Protein AF-A0A6C0IM89-F1 (afdb_monomer_lite)

Foldseek 3Di:
DLVVVLVVVLCVCVVVVVDPDDQAVLLQDLSNAPVSCVVCVVDPHDLLNVLLHQNCALVNCVVCVVDPHDQASVLQHLNDAPVSCVVPVVDPHDQLNVLQHLNDAVVNCVVCVVDPHDQQNVLLHLNDAPVSCVVPVVDPHDQLNVLQHQNCAPVNCVVCVVDPHDQLNVLQHLNDAPVNCVVCVPDPHDPVNVVVHPNVVVVVVVVVVVVVVVCCVPPPVVVCCCVVVPVVVVVVVVVVVDDPVCVVVVD

Organism: NCBI:txid1070528

Structure (mmCIF, N/CA/C/O backbone):
data_AF-A0A6C0IM89-F1
#
_entry.id   AF-A0A6C0IM89-F1
#
loop_
_atom_site.group_PDB
_atom_site.id
_atom_site.type_symbol
_atom_site.label_atom_id
_atom_site.label_alt_id
_atom_site.label_comp_id
_atom_site.label_asym_id
_atom_site.label_entity_id
_atom_site.label_seq_id
_atom_site.pdbx_PDB_ins_code
_atom_site.Cartn_x
_atom_site.Cartn_y
_atom_site.Cartn_z
_atom_site.occupancy
_atom_site.B_iso_or_equiv
_atom_site.auth_seq_id
_atom_site.auth_comp_id
_atom_site.auth_asym_id
_atom_site.auth_atom_id
_atom_site.pdbx_PDB_model_num
ATOM 1 N N . MET A 1 1 ? 12.366 15.258 -13.768 1.00 56.12 1 MET A N 1
ATOM 2 C CA . MET A 1 1 ? 13.490 15.173 -12.807 1.00 56.12 1 MET A CA 1
ATOM 3 C C . MET A 1 1 ? 14.012 13.744 -12.668 1.00 56.12 1 MET A C 1
ATOM 5 O O . MET A 1 1 ? 15.219 13.570 -12.756 1.00 56.12 1 MET A O 1
ATOM 9 N N . GLU A 1 2 ? 13.151 12.723 -12.582 1.00 59.81 2 GLU A N 1
ATOM 10 C CA . GLU A 1 2 ? 13.560 11.305 -12.466 1.00 59.81 2 GLU A CA 1
ATOM 11 C C . GLU A 1 2 ? 14.448 10.787 -13.610 1.00 59.81 2 GLU A C 1
ATOM 13 O O . GLU A 1 2 ? 15.473 10.165 -13.348 1.00 59.81 2 GLU A O 1
ATOM 18 N N . LYS A 1 3 ? 14.150 11.124 -14.877 1.00 63.19 3 LYS A N 1
ATOM 19 C CA . LYS A 1 3 ? 15.018 10.745 -16.015 1.00 63.19 3 LYS A CA 1
ATOM 20 C C . LYS A 1 3 ? 16.465 11.238 -15.861 1.00 63.19 3 LYS A C 1
ATOM 22 O O . LYS A 1 3 ? 17.391 10.521 -16.228 1.00 63.19 3 LYS A O 1
ATOM 27 N N . ASN A 1 4 ? 16.666 12.424 -15.281 1.00 76.25 4 ASN A N 1
ATOM 28 C CA . ASN A 1 4 ? 18.004 12.982 -15.061 1.00 76.25 4 ASN A CA 1
ATOM 29 C C . ASN A 1 4 ? 18.728 12.257 -13.916 1.00 76.25 4 ASN A C 1
ATOM 31 O O . ASN A 1 4 ? 19.940 12.064 -13.98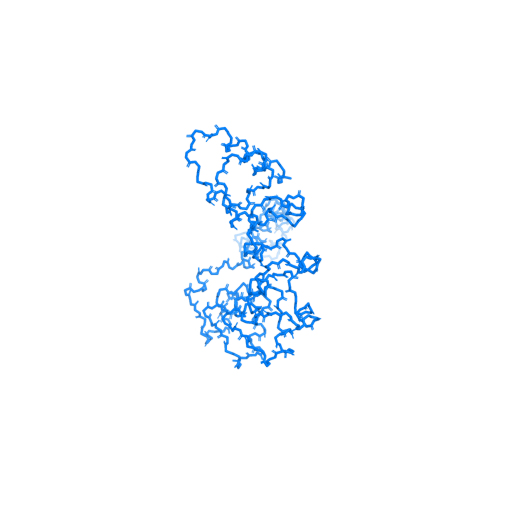7 1.00 76.25 4 ASN A O 1
ATOM 35 N N . TRP A 1 5 ? 17.988 11.819 -12.892 1.00 78.56 5 TRP A N 1
ATOM 36 C CA . TRP A 1 5 ? 18.535 11.035 -11.787 1.00 78.56 5 TRP A CA 1
ATOM 37 C C . TRP A 1 5 ? 18.958 9.633 -12.229 1.00 78.56 5 TRP A C 1
ATOM 39 O O . TRP A 1 5 ? 20.085 9.242 -11.956 1.00 78.56 5 TRP A O 1
ATOM 49 N N . ASN A 1 6 ? 18.125 8.908 -12.979 1.00 76.44 6 ASN A N 1
ATOM 50 C CA . ASN A 1 6 ? 18.453 7.545 -13.421 1.00 76.44 6 ASN A CA 1
ATOM 51 C C . ASN A 1 6 ? 19.678 7.532 -14.342 1.00 76.44 6 ASN A C 1
ATOM 53 O O . ASN A 1 6 ? 20.555 6.684 -14.202 1.00 76.44 6 ASN A O 1
ATOM 57 N N . GLN A 1 7 ? 19.789 8.522 -15.236 1.00 76.50 7 GLN A N 1
ATOM 58 C CA . GLN A 1 7 ? 20.987 8.701 -16.058 1.00 76.50 7 GLN A CA 1
ATOM 59 C C . GLN A 1 7 ? 22.227 9.018 -15.218 1.00 76.50 7 GLN A C 1
ATOM 61 O O . GLN A 1 7 ? 23.306 8.502 -15.505 1.00 76.50 7 GLN A O 1
ATOM 66 N N . TYR A 1 8 ? 22.095 9.863 -14.192 1.00 86.12 8 TYR A N 1
ATOM 67 C CA . TYR A 1 8 ? 23.189 10.157 -13.270 1.00 86.12 8 TYR A CA 1
ATOM 68 C C . TYR A 1 8 ? 23.603 8.916 -12.468 1.00 86.12 8 TYR A C 1
ATOM 70 O O . TYR A 1 8 ? 24.789 8.604 -12.404 1.00 86.12 8 TYR A O 1
ATOM 78 N N . TYR A 1 9 ? 22.639 8.177 -11.918 1.00 83.62 9 TYR A N 1
ATOM 79 C CA . TYR A 1 9 ? 22.865 6.953 -11.154 1.00 83.62 9 TYR A CA 1
ATOM 80 C C . TYR A 1 9 ? 23.533 5.871 -12.008 1.00 83.62 9 TYR A C 1
ATOM 82 O O . TYR A 1 9 ? 24.555 5.319 -11.606 1.00 83.62 9 TYR A O 1
ATOM 90 N N . LEU A 1 10 ? 23.041 5.645 -13.232 1.00 78.50 10 LEU A N 1
ATOM 91 C CA . LEU A 1 10 ? 23.678 4.750 -14.198 1.00 78.50 10 LEU A CA 1
ATOM 92 C C . LEU A 1 10 ? 25.125 5.170 -14.474 1.00 78.50 10 LEU A C 1
ATOM 94 O O . LEU A 1 10 ? 26.029 4.343 -14.384 1.00 78.50 10 LEU A O 1
ATOM 98 N N . LYS A 1 11 ? 25.364 6.455 -14.772 1.00 84.31 11 LYS A N 1
ATOM 99 C CA . LYS A 1 11 ? 26.724 6.972 -14.991 1.00 84.31 11 LYS A CA 1
ATOM 100 C C . LYS A 1 11 ? 27.609 6.756 -13.770 1.00 84.31 11 LYS A C 1
ATOM 102 O O . LYS A 1 11 ? 28.763 6.387 -13.931 1.00 84.31 11 LYS A O 1
ATOM 107 N N . PHE A 1 12 ? 27.088 6.961 -12.565 1.00 88.25 12 PHE A N 1
ATOM 108 C CA . PHE A 1 12 ? 27.834 6.739 -11.334 1.00 88.25 12 PHE A CA 1
ATOM 109 C C . PHE A 1 12 ? 28.255 5.272 -11.178 1.00 88.25 12 PHE A C 1
ATOM 111 O O . PHE A 1 12 ? 29.429 5.017 -10.918 1.00 88.25 12 PHE A O 1
ATOM 118 N N . ILE A 1 13 ? 27.344 4.317 -11.396 1.00 82.94 13 ILE A N 1
ATOM 119 C CA . ILE A 1 13 ? 27.667 2.882 -11.349 1.00 82.94 13 ILE A CA 1
ATOM 120 C C . ILE A 1 13 ? 28.708 2.526 -12.421 1.00 82.94 13 ILE A C 1
ATOM 122 O O . ILE A 1 13 ? 29.721 1.902 -12.107 1.00 82.94 13 ILE A O 1
ATOM 126 N N . LEU A 1 14 ? 28.508 2.977 -13.665 1.00 78.94 14 LEU A N 1
ATOM 127 C CA . LEU A 1 14 ? 29.418 2.701 -14.783 1.00 78.94 14 LEU A CA 1
ATOM 128 C C . LEU A 1 14 ? 30.815 3.304 -14.581 1.00 78.94 14 LEU A C 1
ATOM 130 O O . LEU A 1 14 ? 31.812 2.651 -14.878 1.00 78.94 14 LEU A O 1
ATOM 134 N N . ASN A 1 15 ? 30.896 4.522 -14.041 1.00 88.38 15 ASN A N 1
ATOM 135 C CA . ASN A 1 15 ? 32.162 5.204 -13.756 1.00 88.38 15 ASN A CA 1
ATOM 136 C C . ASN A 1 15 ? 32.949 4.557 -12.606 1.00 88.38 15 ASN A C 1
ATOM 138 O O . ASN A 1 15 ? 34.111 4.893 -12.409 1.00 88.38 15 ASN A O 1
ATOM 142 N N . ASN A 1 16 ? 32.320 3.660 -11.846 1.00 87.81 16 ASN A N 1
ATOM 143 C CA . ASN A 1 16 ? 32.917 2.942 -10.724 1.00 87.81 16 ASN A CA 1
ATOM 144 C C . ASN A 1 16 ? 32.810 1.423 -10.945 1.00 87.81 16 ASN A C 1
ATOM 146 O O . ASN A 1 16 ? 32.536 0.674 -10.008 1.00 87.81 16 ASN A O 1
ATOM 150 N N . ASN A 1 17 ? 32.950 0.954 -12.191 1.00 81.56 17 ASN A N 1
ATOM 151 C CA . ASN A 1 17 ? 32.793 -0.464 -12.542 1.00 81.56 17 ASN A CA 1
ATOM 152 C C . ASN A 1 17 ? 33.883 -1.383 -11.953 1.00 81.56 17 ASN A C 1
ATOM 154 O O . ASN A 1 17 ? 33.701 -2.597 -11.919 1.00 81.56 17 ASN A O 1
ATOM 158 N N . ASP A 1 18 ? 34.986 -0.805 -11.479 1.00 84.31 18 ASP A N 1
ATOM 159 C CA . ASP A 1 18 ? 36.080 -1.467 -10.772 1.00 84.31 18 ASP A CA 1
ATOM 160 C C . ASP A 1 18 ? 35.712 -1.812 -9.320 1.00 84.31 18 ASP A C 1
ATOM 162 O O . ASP A 1 18 ? 36.427 -2.564 -8.655 1.00 84.31 18 ASP A O 1
ATOM 166 N N . LYS A 1 19 ? 34.607 -1.256 -8.805 1.00 88.25 19 LYS A N 1
ATOM 167 C CA . LYS A 1 19 ? 34.124 -1.528 -7.451 1.00 88.25 19 LYS A CA 1
ATOM 168 C C . LYS A 1 19 ? 33.338 -2.839 -7.396 1.00 88.25 19 LYS A C 1
ATOM 170 O O . LYS A 1 19 ? 32.636 -3.181 -8.349 1.00 88.25 19 LYS A O 1
ATOM 175 N N . PRO A 1 20 ? 33.400 -3.564 -6.264 1.00 89.19 20 PRO A N 1
ATOM 176 C CA . PRO A 1 20 ? 32.671 -4.812 -6.078 1.00 89.19 20 PRO A CA 1
ATOM 177 C C . PRO A 1 20 ? 31.187 -4.531 -5.807 1.00 89.19 20 PRO A C 1
ATOM 179 O O . PRO A 1 20 ? 30.716 -4.637 -4.676 1.00 89.19 20 PRO A O 1
ATOM 182 N N . TRP A 1 21 ? 30.449 -4.120 -6.839 1.00 88.25 21 TRP A N 1
ATOM 183 C CA . TRP A 1 21 ? 29.013 -3.889 -6.734 1.00 88.25 21 TRP A CA 1
ATOM 184 C C . TRP A 1 21 ? 28.272 -5.186 -6.413 1.00 88.25 21 TRP A C 1
ATOM 186 O O . TRP A 1 21 ? 28.410 -6.191 -7.110 1.00 88.25 21 TRP A O 1
ATOM 196 N N . ASP A 1 22 ? 27.440 -5.133 -5.378 1.00 91.62 22 ASP A N 1
ATOM 197 C CA . ASP A 1 22 ? 26.502 -6.197 -5.052 1.00 91.62 22 ASP A CA 1
ATOM 198 C C . ASP A 1 22 ? 25.244 -6.054 -5.925 1.00 91.62 22 ASP A C 1
ATOM 200 O O . ASP A 1 22 ? 24.395 -5.184 -5.702 1.00 91.62 22 ASP A O 1
ATOM 204 N N . PHE A 1 23 ? 25.132 -6.914 -6.938 1.00 91.62 23 PHE A N 1
ATOM 205 C CA . PHE A 1 23 ? 24.006 -6.901 -7.867 1.00 91.62 23 PHE A CA 1
ATOM 206 C C . PHE A 1 23 ? 22.697 -7.420 -7.259 1.00 91.62 23 PHE A C 1
ATOM 208 O O . PHE A 1 23 ? 21.635 -7.043 -7.760 1.00 91.62 23 PHE A O 1
ATOM 215 N N . ASP A 1 24 ? 22.718 -8.175 -6.156 1.00 93.62 24 ASP A N 1
ATOM 216 C CA . ASP A 1 24 ? 21.496 -8.496 -5.407 1.00 93.62 24 ASP A CA 1
ATOM 217 C C . ASP A 1 24 ? 20.935 -7.220 -4.767 1.00 93.62 24 ASP A C 1
ATOM 219 O O . ASP A 1 24 ? 19.750 -6.900 -4.924 1.00 93.62 24 ASP A O 1
ATOM 223 N N . CYS A 1 25 ? 21.802 -6.445 -4.105 1.00 92.56 25 CYS A N 1
ATOM 224 C CA . CYS A 1 25 ? 21.429 -5.165 -3.504 1.00 92.56 25 CYS A CA 1
ATOM 225 C C . CYS A 1 25 ? 20.963 -4.149 -4.556 1.00 92.56 25 CYS A C 1
ATOM 227 O O . CYS A 1 25 ? 19.957 -3.466 -4.345 1.00 92.56 25 CYS A O 1
ATOM 229 N N . LEU A 1 26 ? 21.649 -4.068 -5.703 1.00 92.38 26 LEU A N 1
ATOM 230 C CA . LEU A 1 26 ? 21.235 -3.196 -6.804 1.00 92.38 26 LEU A CA 1
ATOM 231 C C . LEU A 1 26 ? 19.886 -3.626 -7.387 1.00 92.38 26 LEU A C 1
ATOM 233 O O . LEU A 1 26 ? 19.022 -2.776 -7.576 1.00 92.38 26 LEU A O 1
ATOM 237 N N . SER A 1 27 ? 19.647 -4.920 -7.604 1.00 95.69 27 SER A N 1
ATOM 238 C CA . SER A 1 27 ? 18.363 -5.415 -8.137 1.00 95.69 27 SER A CA 1
ATOM 239 C C . SER A 1 27 ? 17.164 -5.018 -7.268 1.00 95.69 27 SER A C 1
ATOM 241 O O . SER A 1 27 ? 16.074 -4.758 -7.776 1.00 95.69 27 SER A O 1
ATOM 243 N N . LYS A 1 28 ? 17.366 -4.948 -5.947 1.00 94.00 28 LYS A N 1
ATOM 244 C CA . LYS A 1 28 ? 16.343 -4.546 -4.971 1.00 94.00 28 LYS A CA 1
ATOM 245 C C . LYS A 1 28 ? 16.135 -3.027 -4.894 1.00 94.00 28 LYS A C 1
ATOM 247 O O . LYS A 1 28 ? 15.118 -2.580 -4.366 1.00 94.00 28 LYS A O 1
ATOM 252 N N . ASN A 1 29 ? 17.091 -2.231 -5.367 1.00 92.50 29 ASN A N 1
ATOM 253 C CA . ASN A 1 29 ? 17.033 -0.777 -5.274 1.00 92.50 29 ASN A CA 1
ATOM 254 C C . ASN A 1 29 ? 15.938 -0.218 -6.207 1.00 92.50 29 ASN A C 1
ATOM 256 O O . ASN A 1 29 ? 16.003 -0.468 -7.411 1.00 92.50 29 ASN A O 1
ATOM 260 N N . PRO A 1 30 ? 14.967 0.573 -5.711 1.00 90.00 30 PRO A N 1
ATOM 261 C CA . PRO A 1 30 ? 13.901 1.141 -6.547 1.00 90.00 30 PRO A CA 1
ATOM 262 C C . PRO A 1 30 ? 14.404 2.090 -7.649 1.00 90.00 30 PRO A C 1
ATOM 264 O O . PRO A 1 30 ? 13.682 2.345 -8.607 1.00 90.00 30 PRO A O 1
ATOM 267 N N . ASN A 1 31 ? 15.642 2.587 -7.552 1.00 88.44 31 ASN A N 1
ATOM 268 C CA . ASN A 1 31 ? 16.268 3.411 -8.593 1.00 88.44 31 ASN A CA 1
ATOM 269 C C . ASN A 1 31 ? 16.909 2.586 -9.726 1.00 88.44 31 ASN A C 1
ATOM 271 O O . ASN A 1 31 ? 17.384 3.158 -10.708 1.00 88.44 31 ASN A O 1
ATOM 275 N N . THR A 1 32 ? 16.959 1.256 -9.606 1.00 91.31 32 THR A N 1
ATOM 276 C CA . THR A 1 32 ? 17.426 0.370 -10.678 1.00 91.31 32 THR A CA 1
ATOM 277 C C . THR A 1 32 ? 16.321 0.222 -11.706 1.00 91.31 32 THR A C 1
ATOM 279 O O . THR A 1 32 ? 15.385 -0.542 -11.495 1.00 91.31 32 THR A O 1
ATOM 282 N N . THR A 1 33 ? 16.400 0.968 -12.805 1.00 92.69 33 THR A N 1
ATOM 283 C CA . THR A 1 33 ? 15.410 0.896 -13.885 1.00 92.69 33 THR A CA 1
ATOM 284 C C . THR A 1 33 ? 15.747 -0.178 -14.908 1.00 92.69 33 THR A C 1
ATOM 286 O O . THR A 1 33 ? 16.878 -0.670 -14.973 1.00 92.69 33 THR A O 1
ATOM 289 N N . TRP A 1 34 ? 14.773 -0.522 -15.751 1.00 93.94 34 TRP A N 1
ATOM 290 C CA . TRP A 1 34 ? 14.995 -1.466 -16.840 1.00 93.94 34 TRP A CA 1
ATOM 291 C C . TRP A 1 34 ? 16.107 -1.024 -17.799 1.00 93.94 34 TRP A C 1
ATOM 293 O O . TRP A 1 34 ? 16.893 -1.861 -18.226 1.00 93.94 34 TRP A O 1
ATOM 303 N N . GLU A 1 35 ? 16.261 0.275 -18.076 1.00 90.19 35 GLU A N 1
ATOM 304 C CA . GLU A 1 35 ? 17.344 0.778 -18.934 1.00 90.19 35 GLU A CA 1
ATOM 305 C C . GLU A 1 35 ? 18.731 0.462 -18.360 1.00 90.19 35 GLU A C 1
ATOM 307 O O . GLU A 1 35 ? 19.660 0.172 -19.112 1.00 90.19 35 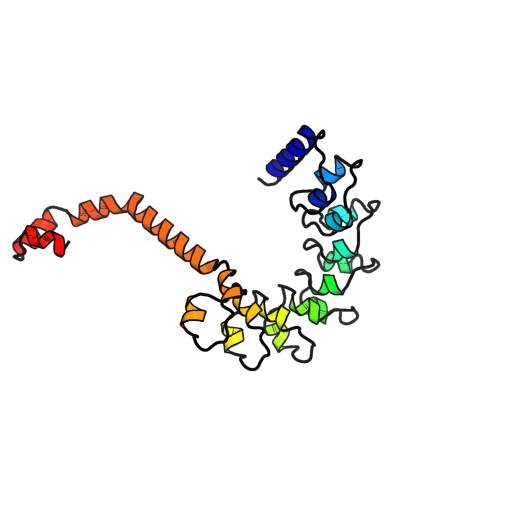GLU A O 1
ATOM 312 N N . ILE A 1 36 ? 18.878 0.479 -17.029 1.00 89.12 36 ILE A N 1
ATOM 313 C CA . ILE A 1 36 ? 20.131 0.117 -16.353 1.00 89.12 36 ILE A CA 1
ATOM 314 C C . ILE A 1 36 ? 20.419 -1.374 -16.536 1.00 89.12 36 ILE A C 1
ATOM 316 O O . ILE A 1 36 ? 21.546 -1.741 -16.872 1.00 89.12 36 ILE A O 1
ATOM 320 N N . VAL A 1 37 ? 19.404 -2.220 -16.347 1.00 93.31 37 VAL A N 1
ATOM 321 C CA . VAL A 1 37 ? 19.514 -3.678 -16.513 1.00 93.31 37 VAL A CA 1
ATOM 322 C C . VAL A 1 37 ? 19.824 -4.030 -17.970 1.00 93.31 37 VAL A C 1
ATOM 324 O O . VAL A 1 37 ? 20.761 -4.779 -18.240 1.00 93.31 37 VAL A O 1
ATOM 327 N N . GLN A 1 38 ? 19.096 -3.435 -18.917 1.00 91.94 38 GLN A N 1
ATOM 328 C CA . GLN A 1 38 ? 19.249 -3.668 -20.353 1.00 91.94 38 GLN A CA 1
ATOM 329 C C . GLN A 1 38 ? 20.617 -3.216 -20.879 1.00 91.94 38 GLN A C 1
ATOM 331 O O . GLN A 1 38 ? 21.189 -3.888 -21.734 1.00 91.94 38 GLN A O 1
ATOM 336 N N . ALA A 1 39 ? 21.160 -2.108 -20.365 1.00 87.81 39 ALA A N 1
ATOM 337 C CA . ALA A 1 39 ? 22.488 -1.622 -20.739 1.00 87.81 39 ALA A CA 1
ATOM 338 C C . ALA A 1 39 ? 23.639 -2.471 -20.165 1.00 87.81 39 ALA A C 1
ATOM 340 O O . ALA A 1 39 ? 24.770 -2.342 -20.628 1.00 87.81 39 ALA A O 1
ATOM 341 N N . ASN A 1 40 ? 23.369 -3.327 -19.172 1.00 87.56 40 ASN A N 1
ATOM 342 C CA . ASN A 1 40 ? 24.371 -4.140 -18.476 1.00 87.56 40 ASN A CA 1
ATOM 343 C C . ASN A 1 40 ? 23.925 -5.614 -18.375 1.00 87.56 40 ASN A C 1
ATOM 345 O O . ASN A 1 40 ? 23.759 -6.133 -17.264 1.00 87.56 40 ASN A O 1
ATOM 349 N N . PRO A 1 41 ? 23.690 -6.298 -19.511 1.00 91.38 41 PRO A N 1
ATOM 350 C CA . PRO A 1 41 ? 23.105 -7.639 -19.525 1.00 91.38 41 PRO A CA 1
ATOM 351 C C . PRO A 1 41 ? 24.070 -8.733 -19.042 1.00 91.38 41 PRO A C 1
ATOM 353 O O . PRO A 1 41 ? 23.632 -9.833 -18.726 1.00 91.38 41 PRO A O 1
ATOM 356 N N . ASP A 1 42 ? 25.373 -8.445 -18.995 1.00 90.50 42 ASP A N 1
ATOM 357 C CA . ASP A 1 42 ? 26.439 -9.346 -18.542 1.00 90.50 42 ASP A CA 1
ATOM 358 C C . ASP A 1 42 ? 26.543 -9.439 -17.012 1.00 90.50 42 ASP A C 1
ATOM 360 O O . ASP A 1 42 ? 27.303 -10.253 -16.487 1.00 90.50 42 ASP A O 1
ATOM 364 N N . LYS A 1 43 ? 25.813 -8.591 -16.281 1.00 89.69 43 LYS A N 1
ATOM 365 C CA . LYS A 1 43 ? 25.848 -8.567 -14.819 1.00 89.69 43 LYS A CA 1
ATOM 366 C C . LYS A 1 43 ? 24.880 -9.577 -14.219 1.00 89.69 43 LYS A C 1
ATOM 368 O O . LYS A 1 43 ? 23.809 -9.846 -14.759 1.00 89.69 43 LYS A O 1
ATOM 373 N N . ASN A 1 44 ? 25.248 -10.093 -13.048 1.00 93.06 44 ASN A N 1
ATOM 374 C CA . ASN A 1 44 ? 24.479 -11.098 -12.316 1.00 93.06 44 ASN A CA 1
ATOM 375 C C . ASN A 1 44 ? 23.287 -10.468 -11.586 1.00 93.06 44 ASN A C 1
ATOM 377 O O . ASN A 1 44 ? 23.251 -10.413 -10.359 1.00 93.06 44 ASN A O 1
ATOM 381 N N . TRP A 1 45 ? 22.320 -9.959 -12.345 1.00 95.69 45 TRP A N 1
ATOM 382 C CA . TRP A 1 45 ? 21.0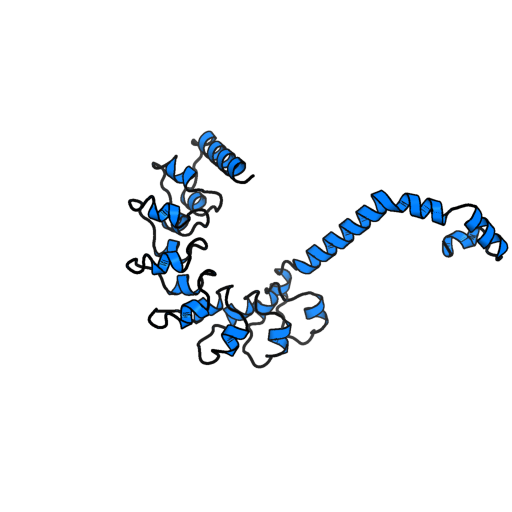90 -9.411 -11.795 1.00 95.69 45 TRP A CA 1
ATOM 383 C C . TRP A 1 45 ? 20.251 -10.489 -11.107 1.00 95.69 45 TRP A C 1
ATOM 385 O O . TRP A 1 45 ? 20.062 -11.595 -11.621 1.00 95.69 45 TRP A O 1
ATOM 395 N N . ASN A 1 46 ? 19.678 -10.133 -9.963 1.00 97.62 46 ASN A N 1
ATOM 396 C CA . ASN A 1 46 ? 18.762 -10.988 -9.237 1.00 97.62 46 ASN A CA 1
ATOM 397 C C . ASN A 1 46 ? 17.341 -10.795 -9.752 1.00 97.62 46 ASN A C 1
ATOM 399 O O . ASN A 1 46 ? 16.650 -9.830 -9.414 1.00 97.62 46 ASN A O 1
ATOM 403 N N . TRP A 1 47 ? 16.881 -11.752 -10.547 1.00 97.88 47 TRP A N 1
ATOM 404 C CA . TRP A 1 47 ? 15.576 -11.676 -11.190 1.00 97.88 47 TRP A CA 1
ATOM 405 C C . TRP A 1 47 ? 14.396 -11.760 -10.226 1.00 97.88 47 TRP A C 1
ATOM 407 O O . TRP A 1 47 ? 13.329 -11.252 -10.558 1.00 97.88 47 TRP A O 1
ATOM 417 N N . ILE A 1 48 ? 14.563 -12.312 -9.020 1.00 97.88 48 ILE A N 1
ATOM 418 C CA . ILE A 1 48 ? 13.518 -12.259 -7.986 1.00 97.88 48 ILE A CA 1
ATOM 419 C C . ILE A 1 48 ? 13.325 -10.809 -7.537 1.00 97.88 48 ILE A C 1
ATOM 421 O O . ILE A 1 48 ? 12.196 -10.313 -7.504 1.00 97.88 48 ILE A O 1
ATOM 425 N N . TRP A 1 49 ? 14.426 -10.113 -7.237 1.00 97.69 49 TRP A N 1
ATOM 426 C CA . TRP A 1 49 ? 14.377 -8.719 -6.805 1.00 97.69 49 TRP A CA 1
ATOM 427 C C . TRP A 1 49 ? 13.952 -7.772 -7.923 1.00 97.69 49 TRP A C 1
ATOM 429 O O . TRP A 1 49 ? 13.108 -6.918 -7.664 1.00 97.69 49 TRP A O 1
ATOM 439 N N . LEU A 1 50 ? 14.443 -7.963 -9.152 1.00 98.00 50 LEU A N 1
ATOM 440 C CA . LEU A 1 50 ? 14.000 -7.175 -10.304 1.00 98.00 50 LEU A CA 1
ATOM 441 C C . LEU A 1 50 ? 12.508 -7.362 -10.579 1.00 98.00 50 LEU A C 1
ATOM 443 O O . LEU A 1 50 ? 11.795 -6.381 -10.737 1.00 98.00 50 LEU A O 1
ATOM 447 N N . SER A 1 51 ? 12.011 -8.601 -10.567 1.00 98.19 51 SER A N 1
ATOM 448 C CA . SER A 1 51 ? 10.588 -8.868 -10.818 1.00 98.19 51 SER A CA 1
ATOM 449 C C . SER A 1 51 ? 9.677 -8.193 -9.797 1.00 98.19 51 SER A C 1
ATOM 451 O O . SER A 1 51 ? 8.568 -7.804 -10.133 1.00 98.19 51 SER A O 1
ATOM 453 N N . LYS A 1 52 ? 10.142 -8.037 -8.555 1.00 97.31 52 LYS A N 1
ATOM 454 C CA . LYS A 1 52 ? 9.425 -7.335 -7.484 1.00 97.31 52 LYS A CA 1
ATOM 455 C C . LYS A 1 52 ? 9.585 -5.806 -7.539 1.00 97.31 52 LYS A C 1
ATOM 457 O O . LYS A 1 52 ? 8.884 -5.094 -6.821 1.00 97.31 52 LYS A O 1
ATOM 462 N N . ASN A 1 53 ? 10.536 -5.299 -8.316 1.00 96.44 53 ASN A N 1
ATOM 463 C CA . ASN A 1 53 ? 10.934 -3.900 -8.284 1.00 96.44 53 ASN A CA 1
ATOM 464 C C . ASN A 1 53 ? 9.858 -3.008 -8.936 1.00 96.44 53 ASN A C 1
ATOM 466 O O . ASN A 1 53 ? 9.491 -3.270 -10.080 1.00 96.44 53 ASN A O 1
ATOM 470 N N . PRO A 1 54 ? 9.381 -1.937 -8.269 1.00 94.94 54 PRO A N 1
ATOM 471 C CA . PRO A 1 5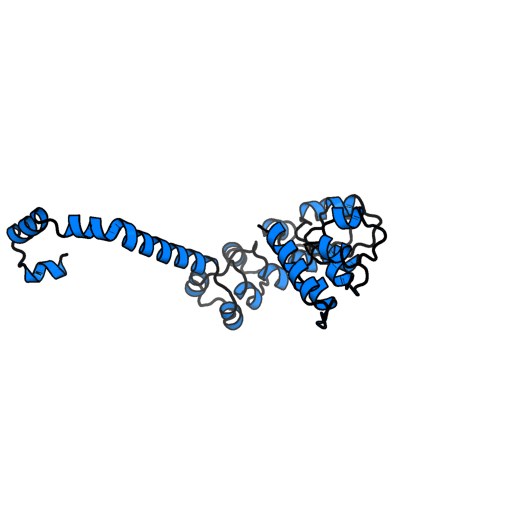4 ? 8.376 -1.030 -8.835 1.00 94.94 54 PRO A CA 1
ATOM 472 C C . PRO A 1 54 ? 8.804 -0.371 -10.156 1.00 9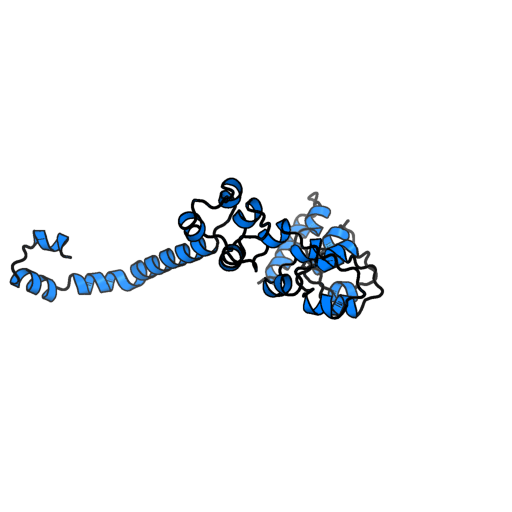4.94 54 PRO A C 1
ATOM 474 O O . PRO A 1 54 ? 7.945 0.034 -10.937 1.00 94.94 54 PRO A O 1
ATOM 477 N N . SER A 1 55 ? 10.109 -0.267 -10.427 1.00 94.31 55 SER A N 1
ATOM 478 C CA . SER A 1 55 ? 10.630 0.255 -11.697 1.00 94.31 55 SER A CA 1
ATOM 479 C C . SER A 1 55 ? 10.403 -0.683 -12.892 1.00 94.31 55 SER A C 1
ATOM 481 O O . SER A 1 55 ? 10.516 -0.246 -14.037 1.00 94.31 55 SER A O 1
ATOM 483 N N . ILE A 1 56 ? 10.102 -1.963 -12.643 1.00 97.06 56 ILE A N 1
ATOM 484 C CA . ILE A 1 56 ? 9.749 -2.951 -13.662 1.00 97.06 56 ILE A CA 1
ATOM 485 C C . ILE A 1 56 ? 8.226 -2.970 -13.794 1.00 97.06 56 ILE A C 1
ATOM 487 O O . ILE A 1 56 ? 7.522 -3.500 -12.934 1.00 97.06 56 ILE A O 1
ATOM 491 N N . THR A 1 57 ? 7.720 -2.377 -14.873 1.00 97.38 57 THR A N 1
ATOM 492 C CA . THR A 1 57 ? 6.292 -2.361 -15.207 1.00 97.38 57 THR A CA 1
ATOM 493 C C . THR A 1 57 ? 5.893 -3.597 -16.012 1.00 97.38 57 THR A C 1
ATOM 495 O O . THR A 1 57 ? 6.751 -4.322 -16.526 1.00 97.38 57 THR A O 1
ATOM 498 N N . TRP A 1 58 ? 4.588 -3.844 -16.157 1.00 97.62 58 TRP A N 1
ATOM 499 C CA . TRP A 1 58 ? 4.119 -4.948 -16.995 1.00 97.62 58 TRP A CA 1
ATOM 500 C C . TRP A 1 58 ? 4.549 -4.791 -18.459 1.00 97.62 58 TRP A C 1
ATOM 502 O O . TRP A 1 58 ? 4.952 -5.771 -19.076 1.00 97.62 58 TRP A O 1
ATOM 512 N N . GLU A 1 59 ? 4.552 -3.571 -18.999 1.00 98.12 59 GLU A N 1
ATOM 513 C CA . GLU A 1 59 ? 4.976 -3.303 -20.380 1.00 98.12 59 GLU A CA 1
ATOM 514 C C . GLU A 1 59 ? 6.429 -3.739 -20.617 1.00 98.12 59 GLU A C 1
ATOM 516 O O . GLU A 1 59 ? 6.761 -4.251 -21.684 1.00 98.12 59 GLU A O 1
ATOM 521 N N . ILE A 1 60 ? 7.301 -3.588 -19.612 1.00 98.25 60 ILE A N 1
ATOM 522 C CA . ILE A 1 60 ? 8.684 -4.078 -19.674 1.00 98.25 60 ILE A CA 1
ATOM 523 C C . ILE A 1 60 ? 8.717 -5.609 -19.709 1.00 98.25 60 ILE A C 1
ATOM 525 O O . ILE A 1 60 ? 9.469 -6.184 -20.497 1.00 98.25 60 ILE A O 1
ATOM 529 N N . VAL A 1 61 ? 7.916 -6.268 -18.870 1.00 98.44 61 VAL A N 1
ATOM 530 C CA . VAL A 1 61 ? 7.833 -7.736 -18.811 1.00 98.44 61 VAL A CA 1
ATOM 531 C C . VAL A 1 61 ? 7.324 -8.297 -20.139 1.00 98.44 61 VAL A C 1
ATOM 533 O O . VAL A 1 61 ? 7.931 -9.210 -20.696 1.00 98.44 61 VAL A O 1
ATOM 536 N N . GLU A 1 62 ? 6.258 -7.706 -20.676 1.00 97.38 62 GLU A N 1
ATOM 537 C CA . GLU A 1 62 ? 5.626 -8.089 -21.939 1.00 97.38 62 GLU A CA 1
ATOM 538 C C . GLU A 1 62 ? 6.545 -7.861 -23.146 1.00 97.38 62 GLU A C 1
ATOM 540 O O . GLU A 1 62 ? 6.637 -8.720 -24.022 1.00 97.38 62 GLU A O 1
ATOM 545 N N . ALA A 1 63 ? 7.287 -6.749 -23.169 1.00 98.25 63 ALA A N 1
ATOM 546 C CA . ALA A 1 63 ? 8.246 -6.452 -24.231 1.00 98.25 63 ALA A CA 1
ATOM 547 C C . ALA A 1 63 ? 9.515 -7.326 -24.181 1.00 98.25 63 ALA A C 1
ATOM 549 O O . ALA A 1 63 ? 10.256 -7.374 -25.163 1.00 98.25 63 ALA A O 1
ATOM 550 N N . ASN A 1 64 ? 9.788 -8.002 -23.058 1.00 98.00 64 ASN A N 1
ATOM 551 C CA . ASN A 1 64 ? 10.998 -8.805 -22.852 1.00 98.00 64 ASN A CA 1
ATOM 552 C C . ASN A 1 64 ? 10.657 -10.201 -22.288 1.00 98.00 64 ASN A C 1
ATOM 554 O O . ASN A 1 64 ? 11.075 -10.538 -21.173 1.00 98.00 64 ASN A O 1
ATOM 558 N N . PRO A 1 65 ? 9.898 -11.030 -23.030 1.00 96.62 65 PRO A N 1
ATOM 559 C CA . PRO A 1 65 ? 9.398 -12.313 -22.534 1.00 96.62 65 PRO A CA 1
ATOM 560 C C . PRO A 1 65 ? 10.485 -13.396 -22.429 1.00 96.62 65 PRO A C 1
ATOM 562 O O . PRO A 1 65 ? 10.269 -14.418 -21.785 1.00 96.62 65 PRO A O 1
ATOM 565 N N . ASP A 1 66 ? 11.649 -13.191 -23.056 1.00 97.12 66 ASP A N 1
ATOM 566 C CA . ASP A 1 66 ? 12.811 -14.088 -22.999 1.00 97.12 66 ASP A CA 1
ATOM 567 C C . ASP A 1 66 ? 13.557 -14.017 -21.660 1.00 97.12 66 ASP A C 1
ATOM 569 O O . ASP A 1 66 ? 14.411 -14.859 -21.367 1.00 97.12 66 ASP A O 1
ATOM 573 N N . LYS A 1 67 ? 13.271 -12.998 -20.846 1.00 97.69 67 LYS A N 1
ATOM 574 C CA . LYS A 1 67 ? 13.947 -12.796 -19.571 1.00 97.69 67 LYS A CA 1
ATOM 575 C C . LYS A 1 67 ? 13.397 -13.725 -18.494 1.00 97.69 67 LYS A C 1
ATOM 577 O O . LYS A 1 67 ? 12.204 -14.028 -18.489 1.00 97.69 67 LYS A O 1
ATOM 582 N N . PRO A 1 68 ? 14.242 -14.165 -17.545 1.00 97.12 68 PRO A N 1
ATOM 583 C CA . PRO A 1 68 ? 13.850 -15.120 -16.515 1.00 97.12 68 PRO A CA 1
ATOM 584 C C . PRO A 1 68 ? 13.064 -14.435 -15.384 1.00 97.12 68 PRO A C 1
ATOM 586 O O . PRO A 1 68 ? 13.450 -14.484 -14.215 1.00 97.12 68 PRO A O 1
ATOM 589 N N . TRP A 1 69 ? 11.954 -13.780 -15.733 1.00 98.06 69 TRP A N 1
ATOM 590 C CA . TRP A 1 69 ? 11.057 -13.140 -14.783 1.00 98.06 69 TRP A CA 1
ATOM 591 C C . TRP A 1 69 ? 10.553 -14.145 -13.749 1.00 98.06 69 TRP A C 1
ATOM 593 O O . TRP A 1 69 ? 10.126 -15.261 -14.054 1.00 98.06 69 TRP A O 1
ATOM 603 N N . ASN A 1 70 ? 10.595 -13.731 -12.492 1.00 98.38 70 ASN A N 1
ATOM 604 C CA . ASN A 1 70 ? 10.155 -14.524 -11.367 1.00 98.38 70 ASN A CA 1
ATOM 605 C C . ASN A 1 70 ? 8.700 -14.175 -11.031 1.00 98.38 70 ASN A C 1
ATOM 607 O O . ASN A 1 70 ? 8.418 -13.097 -10.513 1.00 98.38 70 ASN A O 1
ATOM 611 N N . TRP A 1 71 ? 7.779 -15.107 -11.277 1.00 97.88 71 TRP A N 1
ATOM 612 C CA . TRP A 1 71 ? 6.339 -14.894 -11.073 1.00 97.88 71 TRP A CA 1
ATOM 613 C C . TRP A 1 71 ? 5.939 -14.625 -9.624 1.00 97.88 71 TRP A C 1
ATOM 615 O O . TRP A 1 71 ? 5.008 -13.861 -9.374 1.00 97.88 71 TRP A O 1
ATOM 625 N N . PHE A 1 72 ? 6.669 -15.183 -8.658 1.00 97.50 72 PHE A N 1
ATOM 626 C CA . PHE A 1 72 ? 6.487 -14.840 -7.250 1.00 97.50 72 PHE A CA 1
ATOM 627 C C . PHE A 1 72 ? 6.815 -13.358 -7.004 1.00 97.50 72 PHE A C 1
ATOM 629 O O . PHE A 1 72 ? 6.016 -12.647 -6.403 1.00 97.50 72 PHE A O 1
ATOM 636 N N . GLY A 1 73 ? 7.943 -12.871 -7.531 1.00 97.50 73 GLY A N 1
ATOM 637 C CA . GLY A 1 73 ? 8.338 -11.464 -7.480 1.00 97.50 73 GLY A CA 1
ATOM 638 C C . GLY A 1 73 ? 7.355 -10.547 -8.210 1.00 97.50 73 GLY A C 1
ATOM 639 O O . GLY A 1 73 ? 6.937 -9.551 -7.628 1.00 97.50 73 GLY A O 1
ATOM 640 N N . LEU A 1 74 ? 6.916 -10.917 -9.420 1.00 98.25 74 LEU A N 1
ATOM 641 C CA . LEU A 1 74 ? 5.906 -10.163 -10.176 1.00 98.25 74 LEU A CA 1
ATOM 642 C C . LEU A 1 74 ? 4.577 -10.068 -9.417 1.00 98.25 74 LEU A C 1
ATOM 644 O O . LEU A 1 74 ? 3.973 -9.006 -9.370 1.00 98.25 74 LEU A O 1
ATOM 648 N N . SER A 1 75 ? 4.145 -11.140 -8.749 1.00 97.94 75 SER A N 1
ATOM 649 C CA . SER A 1 75 ? 2.915 -11.119 -7.939 1.00 97.94 75 SER A CA 1
ATOM 650 C C . SER A 1 75 ? 2.997 -10.132 -6.764 1.00 97.94 75 SER A C 1
ATOM 652 O O . SER A 1 75 ? 1.979 -9.630 -6.296 1.00 97.94 75 SER A O 1
ATOM 654 N N . MET A 1 76 ? 4.209 -9.841 -6.281 1.00 96.25 76 MET A N 1
ATOM 655 C CA . MET A 1 76 ? 4.468 -8.844 -5.236 1.00 96.25 76 MET A CA 1
ATOM 656 C C . MET A 1 76 ? 4.697 -7.427 -5.779 1.00 96.25 76 MET A C 1
ATOM 6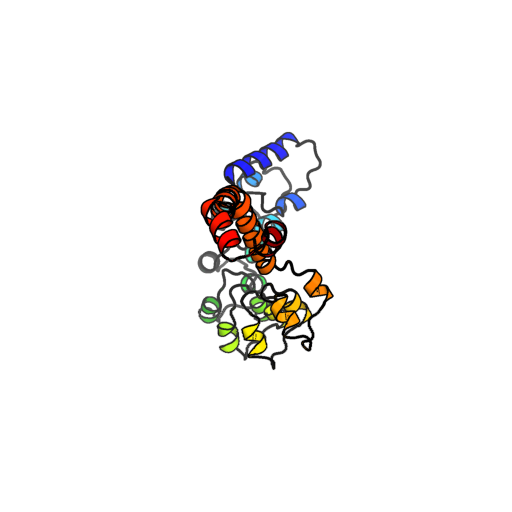58 O O . MET A 1 76 ? 4.867 -6.502 -4.981 1.00 96.25 76 MET A O 1
ATOM 662 N N . ASN A 1 77 ? 4.796 -7.257 -7.096 1.00 97.25 77 ASN A N 1
ATOM 663 C CA . ASN A 1 77 ? 5.200 -6.001 -7.703 1.00 97.25 77 ASN A CA 1
ATOM 664 C C . ASN A 1 77 ? 4.014 -5.018 -7.729 1.00 97.25 77 ASN A C 1
ATOM 666 O O . ASN A 1 77 ? 2.966 -5.337 -8.298 1.00 97.25 77 ASN A O 1
ATOM 670 N N . PRO A 1 78 ? 4.153 -3.820 -7.130 1.00 95.00 78 PRO A N 1
ATOM 671 C CA . PRO A 1 78 ? 3.067 -2.841 -7.061 1.00 95.00 78 PRO A CA 1
ATOM 672 C C . PRO A 1 78 ? 2.667 -2.265 -8.428 1.00 95.00 78 PRO A C 1
ATOM 674 O O . PRO A 1 78 ? 1.590 -1.688 -8.538 1.00 95.00 78 PRO A O 1
ATOM 677 N N . SER A 1 79 ? 3.503 -2.421 -9.456 1.00 96.06 79 SER A N 1
ATOM 678 C CA . SER A 1 79 ? 3.217 -1.981 -10.826 1.00 96.06 79 SER A CA 1
ATOM 679 C C . SER A 1 79 ? 2.364 -2.986 -11.613 1.00 96.06 79 SER A C 1
ATOM 681 O O . SER A 1 79 ? 1.961 -2.688 -12.734 1.00 96.06 79 SER A O 1
ATOM 683 N N . ILE A 1 80 ? 2.072 -4.168 -11.052 1.00 97.50 80 ILE A N 1
ATOM 684 C CA . ILE A 1 80 ? 1.157 -5.151 -11.650 1.00 97.50 80 ILE A CA 1
ATOM 685 C C . ILE A 1 80 ? -0.286 -4.835 -11.257 1.00 97.50 80 ILE A C 1
ATOM 687 O O . ILE A 1 80 ? -0.620 -4.730 -10.074 1.00 97.50 80 ILE A O 1
ATOM 691 N N . THR A 1 81 ? -1.153 -4.732 -12.263 1.00 97.75 81 THR A N 1
ATOM 692 C CA . THR A 1 81 ? -2.588 -4.464 -12.115 1.00 97.75 81 THR A CA 1
ATOM 693 C C . THR A 1 81 ? -3.435 -5.714 -12.346 1.00 97.75 81 THR A C 1
ATOM 695 O O . THR A 1 81 ? -2.985 -6.681 -12.966 1.00 97.75 81 THR A O 1
ATOM 698 N N . TRP A 1 82 ? -4.701 -5.674 -11.917 1.00 97.62 82 TRP A N 1
ATOM 699 C CA . TRP A 1 82 ? -5.671 -6.720 -12.253 1.00 97.62 82 TRP A CA 1
ATOM 700 C C . TRP A 1 82 ? -5.796 -6.962 -13.762 1.00 97.62 82 TRP A C 1
ATOM 702 O O . TRP A 1 82 ? -5.835 -8.112 -14.181 1.00 97.62 82 TRP A O 1
ATOM 712 N N . GLN A 1 83 ? -5.774 -5.909 -14.587 1.00 98.00 83 GLN A N 1
ATOM 713 C CA . GLN A 1 83 ? -5.862 -6.049 -16.046 1.00 98.00 83 GLN A CA 1
ATOM 714 C C . GLN A 1 83 ? -4.697 -6.868 -16.616 1.00 98.00 83 GLN A C 1
ATOM 716 O O . GLN A 1 83 ? -4.897 -7.688 -17.509 1.00 98.00 83 GLN A O 1
ATOM 721 N N . ASN A 1 84 ? -3.487 -6.698 -16.071 1.00 97.75 84 ASN A N 1
ATOM 722 C CA . ASN A 1 84 ? -2.331 -7.495 -16.487 1.00 97.75 84 ASN A CA 1
ATOM 723 C C . ASN A 1 84 ? -2.523 -8.977 -16.133 1.00 97.75 84 ASN A C 1
ATOM 725 O O . ASN A 1 84 ? -2.204 -9.844 -16.944 1.00 97.75 84 ASN A O 1
ATOM 729 N N . ILE A 1 85 ? -3.062 -9.259 -14.943 1.00 97.94 85 ILE A N 1
ATOM 730 C CA . ILE A 1 85 ? -3.318 -10.620 -14.449 1.00 97.94 85 ILE A CA 1
ATOM 731 C C . ILE A 1 85 ? -4.422 -11.293 -15.270 1.00 97.94 85 ILE A C 1
ATOM 733 O O . ILE A 1 85 ? -4.264 -12.441 -15.675 1.00 97.94 85 ILE A O 1
ATOM 737 N N . GLU A 1 86 ? -5.513 -10.580 -15.547 1.00 97.12 86 GLU A N 1
ATOM 738 C CA . GLU A 1 86 ? -6.649 -11.073 -16.329 1.00 97.12 86 GLU A CA 1
ATOM 739 C C . GLU A 1 86 ? -6.248 -11.391 -17.774 1.00 97.12 86 GLU A C 1
ATOM 741 O O . GLU A 1 86 ? -6.543 -12.479 -18.270 1.00 97.12 86 GLU A O 1
ATOM 746 N N . ALA A 1 87 ? -5.499 -10.495 -18.424 1.00 97.69 87 ALA A N 1
ATOM 747 C CA . ALA A 1 87 ? -4.999 -10.709 -19.782 1.00 97.69 87 ALA A CA 1
ATOM 748 C C . ALA A 1 87 ? -3.964 -11.848 -19.880 1.00 97.69 87 ALA A C 1
ATOM 750 O O . ALA A 1 87 ? -3.754 -12.392 -20.961 1.00 97.69 87 ALA A O 1
ATOM 751 N N . ASN A 1 88 ? -3.332 -12.220 -18.762 1.00 97.00 88 ASN A N 1
ATOM 752 C CA . ASN A 1 88 ? -2.258 -13.217 -18.692 1.00 97.00 88 ASN A CA 1
ATOM 753 C C . ASN A 1 88 ? -2.556 -14.264 -17.614 1.00 97.00 88 ASN A C 1
ATOM 755 O O . ASN A 1 88 ? -1.711 -14.604 -16.778 1.00 97.00 88 ASN A O 1
ATOM 759 N N . HIS A 1 89 ? -3.796 -14.748 -17.608 1.00 95.06 89 HIS A N 1
ATOM 760 C CA . HIS A 1 89 ? -4.304 -15.659 -16.586 1.00 95.06 89 HIS A CA 1
ATOM 761 C C . HIS A 1 89 ? -3.665 -17.060 -16.640 1.00 95.06 89 HIS A C 1
ATOM 763 O O . HIS A 1 89 ? -3.838 -17.849 -15.714 1.00 95.06 89 HIS A O 1
ATOM 769 N N . ASP A 1 90 ? -2.968 -17.400 -17.731 1.00 95.75 90 ASP A N 1
ATOM 770 C CA . ASP A 1 90 ? -2.231 -18.657 -17.920 1.00 95.75 90 ASP A CA 1
ATOM 771 C C . ASP A 1 90 ? -0.917 -18.700 -17.126 1.00 95.75 90 ASP A C 1
ATOM 773 O O . ASP A 1 90 ? -0.307 -19.761 -16.974 1.00 95.75 90 ASP A O 1
ATOM 777 N N . LYS A 1 91 ? -0.458 -17.549 -16.630 1.00 96.81 91 LYS A N 1
ATOM 778 C CA . LYS A 1 91 ? 0.821 -17.431 -15.937 1.00 96.81 91 LYS A CA 1
ATOM 779 C C . LYS A 1 91 ? 0.724 -17.891 -14.481 1.00 96.81 91 LYS A C 1
ATOM 781 O O . LYS A 1 91 ? -0.332 -17.768 -13.859 1.00 96.81 91 LYS A O 1
ATOM 786 N N . PRO A 1 92 ? 1.823 -18.410 -13.899 1.00 96.88 92 PRO A N 1
ATOM 787 C CA . PRO A 1 92 ? 1.817 -18.990 -12.559 1.00 96.88 92 PRO A CA 1
ATOM 788 C C . PRO A 1 92 ? 1.877 -17.906 -11.469 1.00 96.88 92 PRO A C 1
ATOM 790 O O . PRO A 1 92 ? 2.833 -17.821 -10.695 1.00 96.88 92 PRO A O 1
ATOM 793 N N . TRP A 1 93 ? 0.851 -17.060 -11.420 1.00 97.81 93 TRP A N 1
ATOM 794 C CA . TRP A 1 93 ? 0.686 -16.032 -10.401 1.00 97.81 93 TRP A CA 1
ATOM 795 C C . TRP A 1 93 ? 0.561 -16.637 -8.999 1.00 97.81 93 TRP A C 1
ATOM 797 O O . TRP A 1 93 ? -0.077 -17.671 -8.790 1.00 97.81 93 TRP A O 1
ATOM 807 N N . ASN A 1 94 ? 1.146 -15.962 -8.013 1.00 98.12 94 ASN A N 1
ATOM 808 C CA . ASN A 1 94 ? 0.997 -16.311 -6.609 1.00 98.12 94 ASN A CA 1
ATOM 809 C C . ASN A 1 94 ? -0.173 -15.523 -5.997 1.00 98.12 94 ASN A C 1
ATOM 811 O O . ASN A 1 94 ? -0.061 -14.324 -5.735 1.00 98.12 94 ASN A O 1
ATOM 815 N N . TRP A 1 95 ? -1.287 -16.214 -5.750 1.00 97.81 95 TRP A N 1
ATOM 816 C CA . TRP A 1 95 ? -2.525 -15.599 -5.263 1.00 97.81 95 TRP A CA 1
ATOM 817 C C . TRP A 1 95 ? -2.432 -15.021 -3.849 1.00 97.81 95 TRP A C 1
ATOM 819 O O . TRP A 1 95 ? -3.119 -14.040 -3.567 1.00 97.81 95 TRP A O 1
ATOM 829 N N . ASP A 1 96 ? -1.561 -15.541 -2.979 1.00 97.62 96 ASP A N 1
ATOM 830 C CA . ASP A 1 96 ? -1.345 -14.960 -1.646 1.00 97.62 96 ASP A CA 1
ATOM 831 C C . ASP A 1 96 ? -0.756 -13.546 -1.756 1.00 97.62 96 ASP A C 1
ATOM 833 O O . ASP A 1 96 ? -1.226 -12.608 -1.109 1.00 97.62 96 ASP A O 1
ATOM 837 N N . TRP A 1 97 ? 0.240 -13.355 -2.627 1.00 97.50 97 TRP A N 1
ATOM 838 C CA . TRP A 1 97 ? 0.834 -12.036 -2.844 1.00 97.50 97 TRP A CA 1
ATOM 839 C C . TRP A 1 97 ? -0.064 -11.096 -3.630 1.00 97.50 97 TRP A C 1
ATOM 841 O O . TRP A 1 97 ? -0.145 -9.921 -3.270 1.00 97.50 97 TRP A O 1
ATOM 851 N N . LEU A 1 98 ? -0.792 -11.608 -4.626 1.00 97.88 98 LEU A N 1
ATOM 852 C CA . LEU A 1 98 ? -1.803 -10.818 -5.327 1.00 97.88 98 LEU A CA 1
ATOM 853 C C . LEU A 1 98 ? -2.897 -10.331 -4.375 1.00 97.88 98 LEU A C 1
ATOM 855 O O . LEU A 1 98 ? -3.295 -9.175 -4.448 1.00 97.88 98 LEU A O 1
ATOM 859 N N . SER A 1 99 ? -3.318 -11.162 -3.420 1.00 98.06 99 SER A N 1
ATOM 860 C CA . SER A 1 99 ? -4.296 -10.780 -2.392 1.00 98.06 99 SER A CA 1
ATOM 861 C C . SER A 1 99 ? -3.848 -9.561 -1.579 1.00 98.06 99 SER A C 1
ATOM 863 O O . SER A 1 99 ? -4.676 -8.764 -1.148 1.00 98.06 99 SER A O 1
ATOM 865 N N . LYS A 1 100 ? -2.537 -9.373 -1.392 1.00 96.88 100 LYS A N 1
ATOM 866 C CA . LYS A 1 100 ? -1.963 -8.212 -0.696 1.00 96.88 100 LYS A CA 1
ATOM 867 C C . LYS A 1 100 ? -1.720 -7.001 -1.614 1.00 96.88 100 LYS A C 1
ATOM 869 O O . LYS A 1 100 ? -1.411 -5.918 -1.115 1.00 96.88 100 LYS A O 1
ATOM 874 N N . ASN A 1 101 ? -1.809 -7.164 -2.932 1.00 95.25 101 ASN A N 1
ATOM 875 C CA . ASN A 1 101 ? -1.461 -6.127 -3.897 1.00 95.25 101 ASN A CA 1
ATOM 876 C C . ASN A 1 101 ? -2.537 -5.017 -3.935 1.00 95.25 101 ASN A C 1
ATOM 878 O O . ASN A 1 101 ? -3.699 -5.326 -4.197 1.00 95.25 101 ASN A O 1
ATOM 882 N N . PRO A 1 102 ? -2.179 -3.730 -3.736 1.00 92.69 102 PRO A N 1
ATOM 883 C CA . PRO A 1 102 ? -3.130 -2.613 -3.754 1.00 92.69 102 PRO A CA 1
ATOM 884 C C . PRO A 1 102 ? -3.964 -2.468 -5.031 1.00 92.69 102 PRO A C 1
ATOM 886 O O . PRO A 1 102 ? -5.024 -1.847 -4.985 1.00 92.69 102 PRO A O 1
ATOM 889 N N . SER A 1 103 ? -3.513 -3.021 -6.162 1.00 94.62 103 SER A N 1
ATOM 890 C CA . SER A 1 103 ? -4.282 -3.021 -7.412 1.00 94.62 103 SER A CA 1
ATOM 891 C C . SER A 1 103 ? -5.454 -4.011 -7.412 1.00 94.62 103 SER A C 1
ATOM 893 O O . SER A 1 103 ? -6.337 -3.915 -8.264 1.00 94.62 103 SER A O 1
ATOM 895 N N . ILE A 1 104 ? -5.488 -4.942 -6.453 1.00 96.94 104 ILE A N 1
ATOM 896 C CA . ILE A 1 104 ? -6.600 -5.861 -6.218 1.00 96.94 104 ILE A CA 1
ATOM 897 C C . ILE A 1 104 ? -7.539 -5.229 -5.192 1.00 96.94 104 ILE A C 1
ATOM 899 O O . ILE A 1 104 ? -7.201 -5.107 -4.013 1.00 96.94 104 ILE A O 1
ATOM 903 N N . THR A 1 105 ? -8.723 -4.817 -5.639 1.00 97.12 105 THR A N 1
ATOM 904 C CA . THR A 1 105 ? -9.791 -4.309 -4.767 1.00 97.12 105 THR A CA 1
ATOM 905 C C . THR A 1 105 ? -10.742 -5.432 -4.360 1.00 97.12 105 THR A C 1
ATOM 907 O O . THR A 1 105 ? -10.755 -6.507 -4.968 1.00 97.12 105 THR A O 1
ATOM 910 N N . LEU A 1 106 ? -11.575 -5.200 -3.340 1.00 97.31 106 LEU A N 1
ATOM 911 C CA . LEU A 1 106 ? -12.564 -6.204 -2.947 1.00 97.31 106 LEU A CA 1
ATOM 912 C C . LEU A 1 106 ? -13.592 -6.463 -4.065 1.00 97.31 106 LEU A C 1
ATOM 914 O O . LEU A 1 106 ? -14.049 -7.591 -4.221 1.00 97.31 106 LEU A O 1
ATOM 918 N N . GLU A 1 107 ? -13.926 -5.458 -4.874 1.00 97.38 107 GLU A N 1
ATOM 919 C CA . GLU A 1 107 ? -14.837 -5.614 -6.013 1.00 97.38 107 GLU A CA 1
ATOM 920 C C . GLU A 1 107 ? -14.287 -6.631 -7.026 1.00 97.38 107 GLU A C 1
ATOM 922 O O . GLU A 1 107 ? -15.033 -7.480 -7.510 1.00 97.38 107 GLU A O 1
ATOM 927 N N . ILE A 1 108 ? -12.973 -6.612 -7.285 1.00 98.00 108 ILE A N 1
ATOM 928 C CA . ILE A 1 108 ? -12.296 -7.609 -8.131 1.00 98.00 108 ILE A CA 1
ATOM 929 C C . ILE A 1 108 ? -12.383 -9.004 -7.506 1.00 98.00 108 ILE A C 1
ATOM 931 O O . ILE A 1 108 ? -12.703 -9.969 -8.203 1.00 98.00 108 ILE A O 1
ATOM 935 N N . VAL A 1 109 ? -12.132 -9.110 -6.198 1.00 98.12 109 VAL A N 1
ATOM 936 C CA . VAL A 1 109 ? -12.217 -10.377 -5.453 1.00 98.12 109 VAL A CA 1
ATOM 937 C C . VAL A 1 109 ? -13.624 -10.972 -5.553 1.00 98.12 109 VAL A C 1
ATOM 939 O O . VAL A 1 109 ? -13.778 -12.162 -5.819 1.00 98.12 109 VAL A O 1
ATOM 942 N N . GLN A 1 110 ? -14.656 -10.143 -5.386 1.00 96.69 110 GLN A N 1
ATOM 943 C CA . GLN A 1 110 ? -16.058 -10.557 -5.455 1.00 96.69 110 GLN A CA 1
ATOM 944 C C . GLN A 1 110 ? -16.503 -10.917 -6.878 1.00 96.69 110 GLN A C 1
ATOM 946 O O . GLN A 1 110 ? -17.284 -11.852 -7.046 1.00 96.69 110 GLN A O 1
ATOM 951 N N . ALA A 1 111 ? -16.001 -10.210 -7.894 1.00 97.94 111 ALA A N 1
ATOM 952 C CA . ALA A 1 111 ? -16.284 -10.507 -9.297 1.00 97.94 111 ALA A CA 1
ATOM 953 C C . ALA A 1 111 ? -15.600 -11.796 -9.790 1.00 97.94 111 ALA A C 1
ATOM 955 O O . ALA A 1 111 ? -16.056 -12.390 -10.763 1.00 97.94 111 ALA A O 1
ATOM 956 N N . ASN A 1 112 ? -14.538 -12.243 -9.109 1.00 97.81 112 ASN A N 1
ATOM 957 C CA . ASN A 1 112 ? -13.733 -13.406 -9.492 1.00 97.81 112 ASN A CA 1
ATOM 958 C C . ASN A 1 112 ? -13.601 -14.401 -8.325 1.00 97.81 112 ASN A C 1
ATOM 960 O O . ASN A 1 112 ? -12.494 -14.619 -7.815 1.00 97.81 112 ASN A O 1
ATOM 964 N N . PRO A 1 113 ? -14.716 -14.997 -7.863 1.00 96.62 113 PRO A N 1
ATOM 965 C CA . PRO A 1 113 ? -14.729 -15.852 -6.677 1.00 96.62 113 PRO A CA 1
ATOM 966 C C . PRO A 1 113 ? -14.053 -17.215 -6.898 1.00 96.62 113 PRO A C 1
ATOM 968 O O . PRO A 1 113 ? -13.807 -17.935 -5.935 1.00 96.62 113 PRO A O 1
ATOM 971 N N . ASP A 1 114 ? -13.768 -17.587 -8.149 1.00 96.44 114 ASP A N 1
ATOM 972 C CA . ASP A 1 114 ? -13.085 -18.826 -8.527 1.00 96.44 114 ASP A CA 1
ATOM 973 C C . ASP A 1 114 ? -11.576 -18.797 -8.240 1.00 96.44 114 ASP A C 1
ATOM 975 O O . ASP A 1 114 ? -10.923 -19.842 -8.268 1.00 96.44 114 ASP A O 1
ATOM 979 N N . LYS A 1 115 ? -11.003 -17.617 -7.972 1.00 96.88 115 LYS A N 1
ATOM 980 C CA . LYS A 1 115 ? -9.574 -17.483 -7.677 1.00 96.88 115 LYS A CA 1
ATOM 981 C C . LYS A 1 115 ? -9.271 -17.780 -6.213 1.00 96.88 115 LYS A C 1
ATOM 983 O O . LYS A 1 115 ? -10.080 -17.539 -5.319 1.00 96.88 115 LYS A O 1
ATOM 988 N N . SER A 1 116 ? -8.049 -18.242 -5.963 1.00 96.88 116 SER A N 1
ATOM 989 C CA . SER A 1 116 ? -7.562 -18.639 -4.636 1.00 96.88 116 SER A CA 1
ATOM 990 C C . SER A 1 116 ? -7.191 -17.442 -3.748 1.00 96.88 116 SER A C 1
ATOM 992 O O . SER A 1 116 ? -6.081 -17.375 -3.224 1.00 96.88 116 SER A O 1
ATOM 994 N N . TRP A 1 117 ? -8.095 -16.473 -3.599 1.00 97.88 117 TRP A N 1
ATOM 995 C CA . TRP A 1 117 ? -7.875 -15.286 -2.776 1.00 97.88 117 TRP A CA 1
ATOM 996 C C . TRP A 1 117 ? -7.640 -15.647 -1.309 1.00 97.88 117 TRP A C 1
ATOM 998 O O . TRP A 1 117 ? -8.396 -16.405 -0.697 1.00 97.88 117 TRP A O 1
ATOM 1008 N N . ASN A 1 118 ? -6.614 -15.044 -0.717 1.00 98.19 118 ASN A N 1
ATOM 1009 C CA . ASN A 1 118 ? -6.254 -15.241 0.674 1.00 98.19 118 ASN A CA 1
ATOM 1010 C C . ASN A 1 118 ? -6.706 -14.042 1.515 1.00 98.19 118 ASN A C 1
ATOM 1012 O O . ASN A 1 118 ? -6.070 -12.988 1.524 1.00 98.19 118 ASN A O 1
ATOM 1016 N N . TRP A 1 119 ? -7.795 -14.220 2.264 1.00 97.94 119 TRP A N 1
ATOM 1017 C CA . TRP A 1 119 ? -8.384 -13.190 3.132 1.00 97.94 119 TRP A CA 1
ATOM 1018 C C . TRP A 1 119 ? -7.435 -12.688 4.228 1.00 97.94 119 TRP A C 1
ATOM 1020 O O . TRP A 1 119 ? -7.444 -11.502 4.569 1.00 97.94 119 TRP A O 1
ATOM 1030 N N . GLY A 1 120 ? -6.545 -13.553 4.721 1.00 97.75 120 GLY A N 1
ATOM 1031 C CA . GLY A 1 120 ? -5.499 -13.154 5.657 1.00 97.75 120 GLY A CA 1
ATOM 1032 C C . GLY A 1 120 ? -4.534 -12.145 5.033 1.00 97.75 120 GLY A C 1
ATOM 1033 O O . GLY A 1 120 ? -4.198 -11.151 5.670 1.00 97.75 120 GLY A O 1
ATOM 1034 N N . TYR A 1 121 ? -4.144 -12.341 3.770 1.00 97.81 121 TYR A N 1
ATOM 1035 C CA . TYR A 1 121 ? -3.294 -11.396 3.034 1.00 97.81 121 TYR A CA 1
ATOM 1036 C C . TYR A 1 121 ? -4.059 -10.166 2.522 1.00 97.81 121 TYR A C 1
ATOM 1038 O O . TYR A 1 121 ? -3.493 -9.072 2.553 1.00 97.81 121 TYR A O 1
ATOM 1046 N N . LEU A 1 122 ? -5.341 -10.301 2.151 1.00 98.06 122 LEU A N 1
ATOM 1047 C CA . LEU A 1 122 ? -6.230 -9.161 1.860 1.00 98.06 122 LEU A CA 1
ATOM 1048 C C . LEU A 1 122 ? -6.322 -8.207 3.053 1.00 98.06 122 LEU A C 1
ATOM 1050 O O . LEU A 1 122 ? -6.394 -7.001 2.874 1.00 98.06 122 LEU A O 1
ATOM 1054 N N . SER A 1 123 ? -6.230 -8.717 4.278 1.00 98.06 123 SER A N 1
ATOM 1055 C CA . SER A 1 123 ? -6.227 -7.876 5.482 1.00 98.06 123 SER A CA 1
ATOM 1056 C C . SER A 1 123 ? -5.059 -6.878 5.526 1.00 98.06 123 SER A C 1
ATOM 1058 O O . SER A 1 123 ? -5.166 -5.826 6.146 1.00 98.06 123 SER A O 1
ATOM 1060 N N . PHE A 1 124 ? -3.947 -7.180 4.846 1.00 96.81 124 PHE A N 1
ATOM 1061 C CA . PHE A 1 124 ? -2.790 -6.286 4.708 1.00 96.81 124 PHE A CA 1
ATOM 1062 C C . PHE A 1 124 ? -2.834 -5.430 3.437 1.00 96.81 124 PHE A C 1
ATOM 1064 O O . PHE A 1 124 ? -1.889 -4.683 3.162 1.00 96.81 124 PHE A O 1
ATOM 1071 N N . ASN A 1 125 ? -3.876 -5.579 2.625 1.00 96.81 125 ASN A N 1
ATOM 1072 C CA . ASN A 1 125 ? -4.025 -4.854 1.382 1.00 96.81 125 ASN A CA 1
ATOM 1073 C C . ASN A 1 125 ? -4.546 -3.439 1.666 1.00 96.81 125 ASN A C 1
ATOM 1075 O O . ASN A 1 125 ? -5.622 -3.249 2.233 1.00 96.81 125 ASN A O 1
ATOM 1079 N N . ARG A 1 126 ? -3.778 -2.432 1.242 1.00 94.19 126 ARG A N 1
ATOM 1080 C CA . ARG A 1 126 ? -4.087 -1.011 1.464 1.00 94.19 126 ARG A CA 1
ATOM 1081 C C . ARG A 1 126 ? -5.311 -0.512 0.689 1.00 94.19 126 ARG A C 1
ATOM 1083 O O . ARG A 1 126 ? -5.701 0.628 0.899 1.00 94.19 126 ARG A O 1
ATOM 1090 N N . SER A 1 127 ? -5.898 -1.312 -0.202 1.00 95.56 127 SER A N 1
ATOM 1091 C CA . SER A 1 127 ? -7.169 -0.984 -0.862 1.00 95.56 127 SER A CA 1
ATOM 1092 C C . SER A 1 127 ? -8.394 -1.348 -0.011 1.00 95.56 127 SER A C 1
ATOM 1094 O O . SER A 1 127 ? -9.476 -0.817 -0.249 1.00 95.56 127 SER A O 1
ATOM 1096 N N . ILE A 1 128 ? -8.245 -2.223 0.993 1.00 97.56 128 ILE A N 1
ATOM 1097 C CA . ILE A 1 128 ? -9.354 -2.652 1.852 1.00 97.56 128 ILE A CA 1
ATOM 1098 C C . ILE A 1 128 ? -9.773 -1.517 2.784 1.00 97.56 128 ILE A C 1
ATOM 1100 O O . ILE A 1 128 ? -8.945 -0.920 3.472 1.00 97.56 128 ILE A O 1
ATOM 1104 N N . THR A 1 129 ? -11.076 -1.248 2.816 1.00 97.19 129 THR A N 1
ATOM 1105 C CA . THR A 1 129 ? -11.727 -0.256 3.681 1.00 97.19 129 THR A CA 1
ATOM 1106 C C . THR A 1 129 ? -12.579 -0.926 4.757 1.00 97.19 129 THR A C 1
ATOM 1108 O O . THR A 1 129 ? -12.935 -2.101 4.646 1.00 97.19 129 THR A O 1
ATOM 1111 N N . TRP A 1 130 ? -13.000 -0.165 5.771 1.00 97.69 130 TRP A N 1
ATOM 1112 C CA . TRP A 1 130 ? -13.945 -0.676 6.768 1.00 97.69 130 TRP A CA 1
ATOM 1113 C C . TRP A 1 130 ? -15.248 -1.204 6.156 1.00 97.69 130 TRP A C 1
ATOM 1115 O O . TRP A 1 130 ? -15.699 -2.285 6.521 1.00 97.69 130 TRP A O 1
ATOM 1125 N N . LYS A 1 131 ? -15.809 -0.518 5.151 1.00 97.88 131 LYS A N 1
ATOM 1126 C CA . LYS A 1 131 ? -17.028 -0.966 4.455 1.00 97.88 131 LYS A CA 1
ATOM 1127 C C . LYS A 1 131 ? -16.858 -2.351 3.820 1.00 97.88 131 LYS A C 1
ATOM 1129 O O . LYS A 1 131 ? -17.789 -3.159 3.829 1.00 97.88 131 LYS A O 1
ATOM 1134 N N . ASN A 1 132 ? -15.673 -2.632 3.272 1.00 97.62 132 ASN A N 1
ATOM 1135 C CA . ASN A 1 132 ? -15.348 -3.942 2.711 1.00 97.62 132 ASN A CA 1
ATOM 1136 C C . ASN A 1 132 ? -15.381 -5.032 3.797 1.00 97.62 132 ASN A C 1
ATOM 1138 O O . ASN A 1 132 ? -15.925 -6.108 3.557 1.00 97.62 132 ASN A O 1
ATOM 1142 N N . ILE A 1 133 ? -14.847 -4.740 4.986 1.00 97.94 133 ILE A N 1
ATOM 1143 C CA . ILE A 1 133 ? -14.806 -5.663 6.131 1.00 97.94 133 ILE A CA 1
ATOM 1144 C C . ILE A 1 133 ? -16.212 -5.880 6.697 1.00 97.94 133 ILE A C 1
ATOM 1146 O O . ILE A 1 133 ? -16.642 -7.019 6.849 1.00 97.94 133 ILE A O 1
ATOM 1150 N N . GLU A 1 134 ? -16.951 -4.796 6.940 1.00 97.19 134 GLU A N 1
ATOM 1151 C CA . GLU A 1 134 ? -18.316 -4.813 7.476 1.00 97.19 134 GLU A CA 1
ATOM 1152 C C . GLU A 1 134 ? -19.276 -5.624 6.595 1.00 97.19 134 GLU A C 1
ATOM 1154 O O . GLU A 1 134 ? -20.091 -6.394 7.096 1.00 97.19 134 GLU A O 1
ATOM 1159 N N . SER A 1 135 ? -19.130 -5.526 5.271 1.00 96.56 135 SER A N 1
ATOM 1160 C CA . SER A 1 135 ? -19.959 -6.286 4.327 1.00 96.56 135 SER A CA 1
ATOM 1161 C C . SER A 1 135 ? -19.577 -7.772 4.225 1.00 96.56 135 SER A C 1
ATOM 1163 O O . SER A 1 135 ? -20.279 -8.530 3.562 1.00 96.56 135 SER A O 1
ATOM 1165 N N . ASN A 1 136 ? -18.458 -8.196 4.828 1.00 96.88 136 ASN A N 1
ATOM 1166 C CA . ASN A 1 136 ? -17.891 -9.546 4.699 1.00 96.88 136 ASN A CA 1
ATOM 1167 C C . ASN A 1 136 ? -17.318 -10.041 6.041 1.00 96.88 136 ASN A C 1
ATOM 1169 O O . ASN A 1 136 ? -16.211 -10.585 6.095 1.00 96.88 136 ASN A O 1
ATOM 1173 N N . LEU A 1 137 ? -18.042 -9.822 7.144 1.00 95.94 137 LEU A N 1
ATOM 1174 C CA . LEU A 1 137 ? -17.596 -10.190 8.497 1.00 95.94 137 LEU A CA 1
ATOM 1175 C C . LEU A 1 137 ? -17.435 -11.706 8.705 1.00 95.94 137 LEU A C 1
ATOM 1177 O O . LEU A 1 137 ? -16.758 -12.121 9.641 1.00 95.94 137 LEU A O 1
ATOM 1181 N N . ASP A 1 138 ? -18.035 -12.532 7.844 1.00 96.50 138 ASP A N 1
ATOM 1182 C CA . ASP A 1 138 ? -17.909 -13.994 7.854 1.00 96.50 138 ASP A CA 1
ATOM 1183 C C . ASP A 1 138 ? -16.541 -14.490 7.357 1.00 96.50 138 ASP A C 1
ATOM 1185 O O . ASP A 1 138 ? -16.201 -15.664 7.524 1.00 96.50 138 ASP A O 1
ATOM 1189 N N . LYS A 1 139 ? -15.752 -13.619 6.721 1.00 97.31 139 LYS A N 1
ATOM 1190 C CA . LYS A 1 139 ? -14.457 -13.982 6.147 1.00 97.31 139 LYS A CA 1
ATOM 1191 C C . LYS A 1 139 ? -13.349 -13.973 7.199 1.00 97.31 139 LYS A C 1
ATOM 1193 O O . LYS A 1 139 ? -13.406 -13.196 8.153 1.00 97.31 139 LYS A O 1
ATOM 1198 N N . PRO A 1 140 ? -12.307 -14.812 7.033 1.00 97.25 140 PRO A N 1
ATOM 1199 C CA . PRO A 1 140 ? -11.239 -14.944 8.016 1.00 97.25 140 PRO A CA 1
ATOM 1200 C C . PRO A 1 140 ? -10.236 -13.788 7.894 1.00 97.25 140 PRO A C 1
ATOM 1202 O O . PRO A 1 140 ? -9.099 -13.963 7.450 1.00 97.25 140 PRO A O 1
ATOM 1205 N N . TRP A 1 141 ? -10.676 -12.588 8.268 1.00 97.94 141 TRP A N 1
ATOM 1206 C CA . TRP A 1 141 ? -9.832 -11.406 8.340 1.00 97.94 141 TRP A CA 1
ATOM 1207 C C . TRP A 1 141 ? -8.767 -11.556 9.429 1.00 97.94 141 TRP A C 1
ATOM 1209 O O . TRP A 1 141 ? -9.020 -12.029 10.538 1.00 97.94 141 TRP A O 1
ATOM 1219 N N . ASN A 1 142 ? -7.562 -11.108 9.111 1.00 98.12 142 ASN A N 1
ATOM 1220 C CA . ASN A 1 142 ? -6.449 -11.007 10.030 1.00 98.12 142 ASN A CA 1
ATOM 1221 C C . ASN A 1 142 ? -6.425 -9.599 10.646 1.00 98.12 142 ASN A C 1
ATOM 1223 O O . ASN A 1 142 ? -6.019 -8.627 10.009 1.00 98.12 142 ASN A O 1
ATOM 1227 N N . TRP A 1 143 ? -6.825 -9.506 11.913 1.00 97.75 143 TRP A N 1
ATOM 1228 C CA . TRP A 1 143 ? -6.926 -8.235 12.631 1.00 97.75 143 TRP A CA 1
ATOM 1229 C C . TRP A 1 143 ? -5.585 -7.567 12.931 1.00 97.75 143 TRP A C 1
ATOM 1231 O O . TRP A 1 143 ? -5.542 -6.346 13.021 1.00 97.75 143 TRP A O 1
ATOM 1241 N N . PHE A 1 144 ? -4.483 -8.322 12.977 1.00 97.12 144 PHE A N 1
ATOM 1242 C CA . PHE A 1 144 ? -3.141 -7.735 13.007 1.00 97.12 144 PHE A CA 1
ATOM 1243 C C . PHE A 1 144 ? -2.905 -6.893 11.743 1.00 97.12 144 PHE A C 1
ATOM 1245 O O . PHE A 1 144 ? -2.451 -5.754 11.828 1.00 97.12 144 PHE A O 1
ATOM 1252 N N . GLY A 1 145 ? -3.254 -7.427 10.566 1.00 96.38 145 GLY A N 1
ATOM 1253 C CA . GLY A 1 145 ? -3.116 -6.711 9.294 1.00 96.38 145 GLY A CA 1
ATOM 1254 C C . GLY A 1 145 ? -4.067 -5.523 9.173 1.00 96.38 145 GLY A C 1
ATOM 1255 O O . GLY A 1 145 ? -3.645 -4.441 8.766 1.00 96.38 145 GLY A O 1
ATOM 1256 N N . LEU A 1 146 ? -5.323 -5.702 9.595 1.00 97.75 146 LEU A N 1
ATOM 1257 C CA . LEU A 1 146 ? -6.323 -4.632 9.585 1.00 97.75 146 LEU A CA 1
ATOM 1258 C C . LEU A 1 146 ? -5.950 -3.476 10.521 1.00 97.75 146 LEU A C 1
ATOM 1260 O O . LEU A 1 146 ? -6.084 -2.323 10.127 1.00 97.75 146 LEU A O 1
ATOM 1264 N N . SER A 1 147 ? -5.426 -3.757 11.717 1.00 97.38 147 SER A N 1
ATOM 1265 C CA . SER A 1 147 ? -4.979 -2.720 12.656 1.00 97.38 147 SER A CA 1
ATOM 1266 C C . SER A 1 147 ? -3.878 -1.818 12.091 1.00 97.38 147 SER A C 1
ATOM 1268 O O . SER A 1 147 ? -3.809 -0.644 12.444 1.00 97.38 147 SER A O 1
ATOM 1270 N N . GLN A 1 148 ? -3.018 -2.328 11.203 1.00 94.12 148 GLN A N 1
ATOM 1271 C CA . GLN A 1 148 ? -1.990 -1.520 10.527 1.00 94.12 148 GLN A CA 1
ATOM 1272 C C . GLN A 1 148 ? -2.509 -0.778 9.285 1.00 94.12 148 GLN A C 1
ATOM 1274 O O . GLN A 1 148 ? -1.759 -0.026 8.660 1.00 94.12 148 GLN A O 1
ATOM 1279 N N . ASN A 1 149 ? -3.739 -1.046 8.847 1.00 95.19 149 ASN A N 1
ATOM 1280 C CA . ASN A 1 149 ? -4.226 -0.568 7.564 1.00 95.19 149 ASN A CA 1
ATOM 1281 C C . ASN A 1 149 ? -4.589 0.929 7.645 1.00 95.19 149 ASN A C 1
ATOM 1283 O O . ASN A 1 149 ? -5.401 1.307 8.489 1.00 95.19 149 ASN A O 1
ATOM 1287 N N . PRO A 1 150 ? -4.047 1.790 6.760 1.00 92.62 150 PRO A N 1
ATOM 1288 C CA . PRO A 1 150 ? -4.286 3.235 6.816 1.00 92.62 150 PRO A CA 1
ATOM 1289 C C . PRO A 1 150 ? -5.752 3.636 6.578 1.00 92.62 150 PRO A C 1
ATOM 1291 O O . PRO A 1 150 ? -6.141 4.747 6.930 1.00 92.62 150 PRO A O 1
ATOM 1294 N N . ASN A 1 151 ? -6.580 2.751 6.008 1.00 95.50 151 ASN A N 1
ATOM 1295 C CA . ASN A 1 151 ? -8.018 2.991 5.845 1.00 95.50 151 ASN A CA 1
ATOM 1296 C C . ASN A 1 151 ? -8.842 2.636 7.094 1.00 95.50 151 ASN A C 1
ATOM 1298 O O . ASN A 1 151 ? -10.060 2.829 7.096 1.00 95.50 151 ASN A O 1
ATOM 1302 N N . ILE A 1 152 ? -8.214 2.085 8.135 1.00 96.62 152 ILE A N 1
ATOM 1303 C CA . ILE A 1 152 ? -8.825 1.886 9.448 1.00 96.62 152 ILE A CA 1
ATOM 1304 C C . ILE A 1 152 ? -8.463 3.091 10.304 1.00 96.62 152 ILE A C 1
ATOM 1306 O O . ILE A 1 152 ? -7.354 3.189 10.819 1.00 96.62 152 ILE A O 1
ATOM 1310 N N . THR A 1 153 ? -9.402 4.027 10.415 1.00 96.25 153 THR A N 1
ATOM 1311 C CA . THR A 1 153 ? -9.225 5.246 11.202 1.00 96.25 153 THR A CA 1
ATOM 1312 C C . THR A 1 153 ? -9.549 5.015 12.675 1.00 96.25 153 THR A C 1
ATOM 1314 O O . THR A 1 153 ? -10.164 4.012 13.047 1.00 96.25 153 THR A O 1
ATOM 1317 N N . TRP A 1 154 ? -9.171 5.966 13.531 1.00 95.31 154 TRP A N 1
ATOM 1318 C CA . TRP A 1 154 ? -9.523 5.897 14.947 1.00 95.31 154 TRP A CA 1
ATOM 1319 C C . TRP A 1 154 ? -11.037 5.863 15.174 1.00 95.31 154 TRP A C 1
ATOM 1321 O O . TRP A 1 154 ? -11.505 5.089 16.000 1.00 95.31 154 TRP A O 1
ATOM 1331 N N . GLU A 1 155 ? -11.812 6.623 14.401 1.00 97.00 155 GLU A N 1
ATOM 1332 C CA . GLU A 1 155 ? -13.275 6.659 14.507 1.00 97.00 155 GLU A CA 1
ATOM 1333 C C . GLU A 1 155 ? -13.890 5.278 14.240 1.00 97.00 155 GLU A C 1
ATOM 1335 O O . GLU A 1 155 ? -14.842 4.877 14.905 1.00 97.00 155 GLU A O 1
ATOM 1340 N N . ILE A 1 156 ? -13.315 4.512 13.305 1.00 98.00 156 ILE A N 1
ATOM 1341 C CA . ILE A 1 156 ? -13.731 3.130 13.036 1.00 98.00 156 ILE A CA 1
ATOM 1342 C C . ILE A 1 156 ? -13.438 2.233 14.243 1.00 98.00 156 ILE A C 1
ATOM 1344 O O . ILE A 1 156 ? -14.295 1.439 14.636 1.00 98.00 156 ILE A O 1
ATOM 1348 N N . VAL A 1 157 ? -12.248 2.356 14.835 1.00 97.75 157 VAL A N 1
ATOM 1349 C CA . VAL A 1 157 ? -11.845 1.582 16.021 1.00 97.75 157 VAL A CA 1
ATOM 1350 C C . VAL A 1 157 ? -12.736 1.919 17.218 1.00 97.75 157 VAL A C 1
ATOM 1352 O O . VAL A 1 157 ? -13.190 1.019 17.925 1.00 97.75 157 VAL A O 1
ATOM 1355 N N . GLU A 1 158 ? -13.022 3.203 17.429 1.00 96.81 158 GLU A N 1
ATOM 1356 C CA . GLU A 1 158 ? -13.875 3.701 18.508 1.00 96.81 158 GLU A CA 1
ATOM 1357 C C . GLU A 1 158 ? -15.329 3.242 18.353 1.00 96.81 158 GLU A C 1
ATOM 1359 O O . GLU A 1 158 ? -15.935 2.807 19.333 1.00 96.81 158 GLU A O 1
ATOM 1364 N N . ALA A 1 159 ? -15.866 3.267 17.129 1.00 98.00 159 ALA A N 1
ATOM 1365 C CA . ALA A 1 159 ? -17.217 2.798 16.828 1.00 98.00 159 ALA A CA 1
ATOM 1366 C C . ALA A 1 159 ? -17.368 1.268 16.916 1.00 98.00 159 ALA A C 1
ATOM 1368 O O . ALA A 1 159 ? -18.481 0.773 17.087 1.00 98.00 159 ALA A O 1
ATOM 1369 N N . ASN A 1 160 ? -16.267 0.514 16.821 1.00 97.62 160 ASN A N 1
ATOM 1370 C CA . ASN A 1 160 ? -16.266 -0.952 16.804 1.00 97.62 160 ASN A CA 1
ATOM 1371 C C . ASN A 1 160 ? -15.320 -1.538 17.869 1.00 97.62 160 ASN A C 1
ATOM 1373 O O . ASN A 1 160 ? -14.370 -2.253 17.530 1.00 97.62 160 ASN A O 1
ATOM 1377 N N . PRO A 1 161 ? -15.551 -1.257 19.166 1.00 96.25 161 PRO A N 1
ATOM 1378 C CA . PRO A 1 161 ? -14.624 -1.620 20.236 1.00 96.25 161 PRO A CA 1
ATOM 1379 C C . PRO A 1 161 ? -14.612 -3.123 20.556 1.00 96.25 161 PRO A C 1
ATOM 1381 O O . PRO A 1 161 ? -13.721 -3.585 21.262 1.00 96.25 161 PRO A O 1
ATOM 1384 N N . ASP A 1 162 ? -15.606 -3.876 20.077 1.00 96.56 162 ASP A N 1
ATOM 1385 C CA . ASP A 1 162 ? -15.757 -5.319 20.288 1.00 96.56 162 ASP A CA 1
ATOM 1386 C C . ASP A 1 162 ? -14.886 -6.160 19.343 1.00 96.56 162 ASP A C 1
ATOM 1388 O O . ASP A 1 162 ? -14.732 -7.367 19.538 1.00 96.56 162 ASP A O 1
ATOM 1392 N N . LYS A 1 163 ? -14.323 -5.538 18.304 1.00 97.25 163 LYS A N 1
ATOM 1393 C CA . LYS A 1 163 ? -13.459 -6.227 17.354 1.00 97.25 163 LYS A CA 1
ATOM 1394 C C . LYS A 1 163 ? -12.072 -6.459 17.952 1.00 97.25 163 LYS A C 1
ATOM 1396 O O . LYS A 1 163 ? -11.597 -5.638 18.739 1.00 97.25 163 LYS A O 1
ATOM 1401 N N . PRO A 1 164 ? -11.397 -7.563 17.587 1.00 96.94 164 PRO A N 1
ATOM 1402 C CA . PRO A 1 164 ? -10.126 -7.955 18.187 1.00 96.94 164 PRO A CA 1
ATOM 1403 C C . PRO A 1 164 ? -8.961 -7.159 17.582 1.00 96.94 164 PRO A C 1
ATOM 1405 O O . PRO A 1 164 ? -8.034 -7.724 17.006 1.00 96.94 164 PRO A O 1
ATOM 1408 N N . TRP A 1 165 ? -9.030 -5.833 17.693 1.00 97.44 165 TRP A N 1
ATOM 1409 C CA . TRP A 1 165 ? -7.985 -4.930 17.249 1.00 97.44 165 TRP A CA 1
ATOM 1410 C C . TRP A 1 165 ? -6.665 -5.244 17.949 1.00 97.44 165 TRP A C 1
ATOM 1412 O O . TRP A 1 165 ? -6.581 -5.311 19.176 1.00 97.44 165 TRP A O 1
ATOM 1422 N N . ASP A 1 166 ? -5.615 -5.388 17.152 1.00 97.69 166 ASP A N 1
ATOM 1423 C CA . ASP A 1 166 ? -4.251 -5.461 17.645 1.00 97.69 166 ASP A CA 1
ATOM 1424 C C . ASP A 1 166 ? -3.742 -4.047 17.972 1.00 97.69 166 ASP A C 1
ATOM 1426 O O . ASP A 1 166 ? -3.600 -3.204 17.080 1.00 97.69 166 ASP A O 1
ATOM 1430 N N . TRP A 1 167 ? -3.507 -3.776 19.256 1.00 96.44 167 TRP A N 1
ATOM 1431 C CA . TRP A 1 167 ? -3.131 -2.448 19.744 1.00 96.44 167 TRP A CA 1
ATOM 1432 C C . TRP A 1 167 ? -1.675 -2.079 19.479 1.00 96.44 167 TRP A C 1
ATOM 1434 O O . TRP A 1 167 ? -1.378 -0.900 19.289 1.00 96.44 167 TRP A O 1
ATOM 1444 N N . ASP A 1 168 ? -0.781 -3.064 19.394 1.00 95.19 168 ASP A N 1
ATOM 1445 C CA . ASP A 1 168 ? 0.614 -2.827 19.020 1.00 95.19 168 ASP A CA 1
ATOM 1446 C C . ASP A 1 168 ? 0.691 -2.234 17.612 1.00 95.19 168 ASP A C 1
ATOM 1448 O O . ASP A 1 168 ? 1.483 -1.326 17.347 1.00 95.19 168 ASP A O 1
ATOM 1452 N N . ASN A 1 169 ? -0.172 -2.727 16.726 1.00 95.25 169 ASN A N 1
ATOM 1453 C CA . ASN A 1 169 ? -0.280 -2.304 15.342 1.00 95.25 169 ASN A CA 1
ATOM 1454 C C . ASN A 1 169 ? -1.118 -1.047 15.145 1.00 95.25 169 ASN A C 1
ATOM 1456 O O . ASN A 1 169 ? -0.720 -0.199 14.349 1.00 95.25 169 ASN A O 1
ATOM 1460 N N . LEU A 1 170 ? -2.214 -0.879 15.892 1.00 95.81 170 LEU A N 1
ATOM 1461 C CA . LEU A 1 170 ? -2.942 0.392 15.905 1.00 95.81 170 LEU A CA 1
ATOM 1462 C C . LEU A 1 170 ? -2.027 1.532 16.349 1.00 95.81 170 LEU A C 1
ATOM 1464 O O . LEU A 1 170 ? -2.010 2.576 15.718 1.00 95.81 170 LEU A O 1
ATOM 1468 N N . SER A 1 171 ? -1.194 1.325 17.368 1.00 94.88 171 SER A N 1
ATOM 1469 C CA . SER A 1 171 ? -0.220 2.331 17.805 1.00 94.88 171 SER A CA 1
ATOM 1470 C C . SER A 1 171 ? 0.810 2.723 16.733 1.00 94.88 171 SER A C 1
ATOM 1472 O O . SER A 1 171 ? 1.378 3.810 16.810 1.00 94.88 171 SER A O 1
ATOM 1474 N N . LEU A 1 172 ? 1.053 1.872 15.731 1.00 91.81 172 LEU A N 1
ATOM 1475 C CA . LEU A 1 172 ? 1.880 2.195 14.558 1.00 91.81 172 LEU A CA 1
ATOM 1476 C C . LEU A 1 172 ? 1.082 2.816 13.406 1.00 91.81 172 LEU A C 1
ATOM 1478 O O . LEU A 1 172 ? 1.686 3.282 12.440 1.00 91.81 172 LEU A O 1
ATOM 1482 N N . ASN A 1 173 ? -0.247 2.780 13.468 1.00 92.25 173 ASN A N 1
ATOM 1483 C CA . ASN A 1 173 ? -1.109 3.263 12.406 1.00 92.25 173 ASN A CA 1
ATOM 1484 C C . ASN A 1 173 ? -1.030 4.794 12.315 1.00 92.25 173 ASN A C 1
ATOM 1486 O O . ASN A 1 173 ? -1.124 5.507 13.315 1.00 92.25 173 ASN A O 1
ATOM 1490 N N . GLU A 1 174 ? -0.880 5.304 11.094 1.00 87.94 174 GLU A N 1
ATOM 1491 C CA . GLU A 1 174 ? -0.792 6.738 10.795 1.00 87.94 174 GLU A CA 1
ATOM 1492 C C . GLU A 1 174 ? -2.087 7.500 11.134 1.00 87.94 174 GLU A C 1
ATOM 1494 O O . GLU A 1 174 ? -2.089 8.730 11.197 1.00 87.94 174 GLU A O 1
ATOM 1499 N N . SER A 1 175 ? -3.199 6.792 11.361 1.00 89.06 175 SER A N 1
ATOM 1500 C CA . SER A 1 175 ? -4.440 7.388 11.848 1.00 89.06 175 SER A CA 1
ATOM 1501 C C . SER A 1 175 ? -4.406 7.748 13.335 1.00 89.06 175 SER A C 1
ATOM 1503 O O . SER A 1 175 ? -5.235 8.550 13.758 1.00 89.06 175 SER A O 1
ATOM 1505 N N . ILE A 1 176 ? -3.511 7.152 14.133 1.00 91.69 176 ILE A N 1
ATOM 1506 C CA . ILE A 1 176 ? -3.395 7.432 15.569 1.00 91.69 176 ILE A CA 1
ATOM 1507 C C . ILE A 1 176 ? -2.504 8.656 15.782 1.00 91.69 176 ILE A C 1
ATOM 1509 O O . ILE A 1 176 ? -1.316 8.631 15.464 1.00 91.69 176 ILE A O 1
ATOM 1513 N N . THR A 1 177 ? -3.091 9.711 16.345 1.00 91.38 177 THR A N 1
ATOM 1514 C CA . THR A 1 177 ? -2.441 10.997 16.641 1.00 91.38 177 THR A CA 1
ATOM 1515 C C . THR A 1 177 ? -2.164 11.159 18.133 1.00 91.38 177 THR A C 1
ATOM 1517 O O . THR A 1 177 ? -2.749 10.452 18.961 1.00 91.38 177 THR A O 1
ATOM 1520 N N . PHE A 1 178 ? -1.327 12.130 18.509 1.00 87.75 178 PHE A N 1
ATOM 1521 C CA . PHE A 1 178 ? -1.131 12.470 19.926 1.00 87.75 178 PHE A CA 1
ATOM 1522 C C . PHE A 1 178 ? -2.439 12.872 20.606 1.00 87.75 178 PHE A C 1
ATOM 1524 O O . PHE A 1 178 ? -2.734 12.373 21.687 1.00 87.75 178 PHE A O 1
ATOM 1531 N N . ALA A 1 179 ? -3.265 13.678 19.936 1.00 90.31 179 ALA A N 1
ATOM 1532 C CA . ALA A 1 179 ? -4.561 14.095 20.463 1.00 90.31 179 ALA A CA 1
ATOM 1533 C C . ALA A 1 179 ? -5.478 12.897 20.764 1.00 90.31 179 ALA A C 1
ATOM 1535 O O . ALA A 1 179 ? -6.165 12.882 21.784 1.00 90.31 179 ALA A O 1
ATOM 1536 N N . ILE A 1 180 ? -5.459 11.863 19.913 1.00 94.00 180 ILE A N 1
ATOM 1537 C CA . ILE A 1 180 ? -6.206 10.622 20.154 1.00 94.00 180 ILE A CA 1
ATOM 1538 C C . ILE A 1 180 ? -5.678 9.906 21.399 1.00 94.00 180 ILE A C 1
ATOM 1540 O O . ILE A 1 180 ? -6.476 9.490 22.239 1.00 94.00 180 ILE A O 1
ATOM 1544 N N . VAL A 1 181 ? -4.356 9.765 21.532 1.00 94.00 181 VAL A N 1
ATOM 1545 C CA . VAL A 1 181 ? -3.731 9.093 22.683 1.00 94.00 181 VAL A CA 1
ATOM 1546 C C . VAL A 1 181 ? -4.019 9.849 23.986 1.00 94.00 181 VAL A C 1
ATOM 1548 O O . VAL A 1 181 ? -4.403 9.229 24.976 1.00 94.00 181 VAL A O 1
ATOM 1551 N N . GLU A 1 182 ? -3.908 11.178 23.980 1.00 93.00 182 GLU A N 1
ATOM 1552 C CA . GLU A 1 182 ? -4.189 12.047 25.132 1.00 93.00 182 GLU A CA 1
ATOM 1553 C C . GLU A 1 182 ? -5.664 12.023 25.542 1.00 93.00 182 GLU A C 1
ATOM 1555 O O . GLU A 1 182 ? -5.974 11.960 26.733 1.00 93.00 182 GLU A O 1
ATOM 1560 N N . ALA A 1 183 ? -6.582 12.020 24.571 1.00 96.56 183 ALA A N 1
ATOM 1561 C CA . ALA A 1 183 ? -8.017 11.936 24.831 1.00 96.56 183 ALA A CA 1
ATOM 1562 C C . ALA A 1 183 ? -8.453 10.554 25.349 1.00 96.56 183 ALA A C 1
ATOM 1564 O O . ALA A 1 183 ? -9.519 10.428 25.953 1.00 96.56 183 ALA A O 1
ATOM 1565 N N . ASN A 1 184 ? -7.638 9.513 25.139 1.00 96.19 184 ASN A N 1
ATOM 1566 C CA . ASN A 1 184 ? -7.988 8.123 25.428 1.00 96.19 184 ASN A CA 1
ATOM 1567 C C . ASN A 1 184 ? -6.947 7.407 26.313 1.00 96.19 184 ASN A C 1
ATOM 1569 O O . ASN A 1 184 ? -6.463 6.332 25.945 1.00 96.19 184 ASN A O 1
ATOM 1573 N N . PRO A 1 185 ? -6.648 7.916 27.524 1.00 95.00 185 PRO A N 1
ATOM 1574 C CA . PRO A 1 185 ? -5.539 7.423 28.350 1.00 95.00 185 PRO A CA 1
ATOM 1575 C C . PRO A 1 185 ? -5.720 5.983 28.857 1.00 95.00 185 PRO A C 1
ATOM 1577 O O . PRO A 1 185 ? -4.753 5.335 29.245 1.00 95.00 185 PRO A O 1
ATOM 1580 N N . ASN A 1 186 ? -6.955 5.470 28.858 1.00 95.31 186 ASN A N 1
ATOM 1581 C CA . ASN A 1 186 ? -7.277 4.119 29.330 1.00 95.31 186 ASN A CA 1
ATOM 1582 C C . ASN A 1 186 ? -7.205 3.052 28.228 1.00 95.31 186 ASN A C 1
ATOM 1584 O O . ASN A 1 186 ? -7.420 1.870 28.501 1.00 95.31 186 ASN A O 1
ATOM 1588 N N . LYS A 1 187 ? -6.975 3.445 26.971 1.00 95.56 187 LYS A N 1
ATOM 1589 C CA . LYS A 1 187 ? -6.848 2.493 25.867 1.00 95.56 187 LYS A CA 1
ATOM 1590 C C . LYS A 1 187 ? -5.446 1.878 25.882 1.00 95.56 187 LYS A C 1
ATOM 1592 O O . LYS A 1 187 ? -4.483 2.580 26.190 1.00 95.56 187 LYS A O 1
ATOM 1597 N N . PRO A 1 188 ? -5.300 0.584 25.556 1.00 96.19 188 PRO A N 1
ATOM 1598 C CA . PRO A 1 188 ? -4.039 -0.134 25.717 1.00 96.19 188 PRO A CA 1
ATOM 1599 C C . PRO A 1 188 ? -3.065 0.143 24.561 1.00 96.19 188 PRO A C 1
ATOM 1601 O O . PRO A 1 188 ? -2.520 -0.781 23.965 1.00 96.19 188 PRO A O 1
ATOM 1604 N N . PHE A 1 189 ? -2.840 1.416 24.229 1.00 96.06 189 PHE A N 1
ATOM 1605 C CA . PHE A 1 189 ? -1.835 1.805 23.249 1.00 96.06 189 PHE A CA 1
ATOM 1606 C C . PHE A 1 189 ? -0.447 1.312 23.673 1.00 96.06 189 PHE A C 1
ATOM 1608 O O . PHE A 1 189 ? -0.035 1.439 24.829 1.00 96.06 189 PHE A O 1
ATOM 1615 N N . ASN A 1 190 ? 0.307 0.790 22.712 1.00 96.19 190 ASN A N 1
ATOM 1616 C CA . ASN A 1 190 ? 1.679 0.376 22.930 1.00 96.19 190 ASN A CA 1
ATOM 1617 C C . ASN A 1 190 ? 2.632 1.566 22.754 1.00 96.19 190 ASN A C 1
ATOM 1619 O O . ASN A 1 190 ? 2.842 2.067 21.649 1.00 96.19 190 ASN A O 1
ATOM 1623 N N . TRP A 1 191 ? 3.270 1.982 23.846 1.00 93.75 191 TRP A N 1
ATOM 1624 C CA . TRP A 1 191 ? 4.200 3.115 23.867 1.00 93.75 191 TRP A CA 1
ATOM 1625 C C . TRP A 1 191 ? 5.481 2.902 23.046 1.00 93.75 191 TRP A C 1
ATOM 1627 O O . TRP A 1 191 ? 6.025 3.859 22.499 1.00 93.75 191 TRP A O 1
ATOM 1637 N N . CYS A 1 192 ? 5.965 1.661 22.921 1.00 94.25 192 CYS A N 1
ATOM 1638 C CA . CYS A 1 192 ? 7.118 1.340 22.071 1.00 94.25 192 CYS A CA 1
ATOM 1639 C C . CYS A 1 192 ? 6.761 1.413 20.580 1.00 94.25 192 CYS A C 1
ATOM 1641 O O . CYS A 1 192 ? 7.598 1.767 19.751 1.00 94.25 192 CYS A O 1
ATOM 1643 N N . SER A 1 193 ? 5.524 1.074 20.232 1.00 93.12 193 SER A N 1
ATOM 1644 C CA . SER A 1 193 ? 4.988 1.262 18.889 1.00 93.12 193 SER A CA 1
ATOM 1645 C C . SER A 1 193 ? 4.751 2.740 18.591 1.00 93.12 193 SER A C 1
ATOM 1647 O O . SER A 1 193 ? 5.249 3.234 17.584 1.00 93.12 193 SER A O 1
ATOM 1649 N N . LEU A 1 194 ? 4.089 3.474 19.493 1.00 92.12 194 LEU A N 1
ATOM 1650 C CA . LEU A 1 194 ? 3.867 4.917 19.346 1.00 92.12 194 LEU A CA 1
ATOM 1651 C C . LEU A 1 194 ? 5.181 5.682 19.157 1.00 92.12 194 LEU A C 1
ATOM 1653 O O . LEU A 1 194 ? 5.252 6.555 18.302 1.00 92.12 194 LEU A O 1
ATOM 1657 N N . SER A 1 195 ? 6.252 5.323 19.874 1.00 90.25 195 SER A N 1
ATOM 1658 C CA . SER A 1 195 ? 7.554 5.990 19.713 1.00 90.25 195 SER A CA 1
ATOM 1659 C C . SER A 1 195 ? 8.215 5.769 18.345 1.00 90.25 195 SER A C 1
ATOM 1661 O O . SER A 1 195 ? 9.139 6.498 17.986 1.00 90.25 195 SER A O 1
ATOM 1663 N N . LYS A 1 196 ? 7.751 4.783 17.568 1.00 89.19 196 LYS A N 1
ATOM 1664 C CA . LYS A 1 196 ? 8.166 4.542 16.176 1.00 89.19 196 LYS A CA 1
ATOM 1665 C C . LYS A 1 196 ? 7.223 5.189 15.164 1.00 89.19 196 LYS A C 1
ATOM 1667 O O . LYS A 1 196 ? 7.571 5.249 13.981 1.00 89.19 196 LYS A O 1
ATOM 1672 N N . ASN A 1 197 ? 6.042 5.632 15.595 1.00 85.25 197 ASN A N 1
ATOM 1673 C CA . ASN A 1 197 ? 5.117 6.360 14.744 1.00 85.25 197 ASN A CA 1
ATOM 1674 C C . ASN A 1 197 ? 5.750 7.706 14.368 1.00 85.25 197 ASN A C 1
ATOM 1676 O O . ASN A 1 197 ? 6.349 8.392 15.195 1.00 85.25 197 ASN A O 1
ATOM 1680 N N . LYS A 1 198 ? 5.682 8.059 13.084 1.00 83.94 198 LYS A N 1
ATOM 1681 C CA . LYS A 1 198 ? 6.316 9.276 12.565 1.00 83.94 198 LYS A CA 1
ATOM 1682 C C . LYS A 1 198 ? 5.474 10.530 12.790 1.00 83.94 198 LYS A C 1
ATOM 1684 O O . LYS A 1 198 ? 5.983 11.608 12.495 1.00 83.94 198 LYS A O 1
ATOM 1689 N N . PHE A 1 199 ? 4.225 10.380 13.247 1.00 81.62 199 PHE A N 1
ATOM 1690 C CA . PHE A 1 199 ? 3.262 11.469 13.452 1.00 81.62 199 PHE A CA 1
ATOM 1691 C C . PHE A 1 199 ? 3.253 12.458 12.272 1.00 81.62 199 PHE A C 1
ATOM 1693 O O . PHE A 1 199 ? 3.557 13.644 12.432 1.00 81.62 199 PHE A O 1
ATOM 1700 N N . PRO A 1 200 ? 3.016 11.966 11.035 1.00 79.12 200 PRO A N 1
ATOM 1701 C CA . PRO A 1 200 ? 3.184 12.778 9.835 1.00 79.12 200 PRO A CA 1
ATOM 1702 C C . PRO A 1 200 ? 2.225 13.973 9.799 1.00 79.12 200 PRO A C 1
ATOM 1704 O O . PRO A 1 200 ? 2.613 15.025 9.299 1.00 79.12 200 PRO A O 1
ATOM 1707 N N . LYS A 1 201 ? 1.014 13.835 10.359 1.00 76.12 201 LYS A N 1
ATOM 1708 C CA . LYS A 1 201 ? 0.014 14.912 10.412 1.00 76.12 201 LYS A CA 1
ATOM 1709 C C . LYS A 1 201 ? 0.465 16.048 11.324 1.00 76.12 201 LYS A C 1
ATOM 1711 O O . LYS A 1 201 ? 0.474 17.198 10.907 1.00 76.12 201 LYS A O 1
ATOM 1716 N N . GLU A 1 202 ? 0.916 15.723 12.530 1.00 83.88 202 GLU A N 1
ATOM 1717 C CA . GLU A 1 202 ? 1.418 16.698 13.497 1.00 83.88 202 GLU A CA 1
ATOM 1718 C C . GLU A 1 202 ? 2.697 17.362 12.996 1.00 83.88 202 GLU A C 1
ATOM 1720 O O . GLU A 1 202 ? 2.887 18.565 13.168 1.00 83.88 202 GLU A O 1
ATOM 1725 N N . LYS A 1 203 ? 3.560 16.598 12.318 1.00 84.62 203 LYS A N 1
ATOM 1726 C CA . LYS A 1 203 ? 4.727 17.160 11.644 1.00 84.62 203 LYS A CA 1
ATOM 1727 C C . LYS A 1 203 ? 4.320 18.164 10.560 1.00 84.62 203 LYS A C 1
ATOM 1729 O O . LYS A 1 203 ? 4.893 19.248 10.515 1.00 84.62 203 LYS A O 1
ATOM 1734 N N . GLU A 1 204 ? 3.343 17.836 9.715 1.00 85.38 204 GLU A N 1
ATOM 1735 C CA . GLU A 1 204 ? 2.839 18.743 8.674 1.00 85.38 204 GLU A CA 1
ATOM 1736 C C . GLU A 1 204 ? 2.199 20.007 9.276 1.00 85.38 204 GLU A C 1
ATOM 1738 O O . GLU A 1 204 ? 2.444 21.119 8.807 1.00 85.38 204 GLU A O 1
ATOM 1743 N N . GLU A 1 205 ? 1.400 19.866 10.336 1.00 86.75 205 GLU A N 1
ATOM 1744 C CA . GLU A 1 205 ? 0.809 20.996 11.063 1.00 86.75 205 GLU A CA 1
ATOM 1745 C C . GLU A 1 205 ? 1.879 21.895 11.685 1.00 86.75 205 GLU A C 1
ATOM 1747 O O . GLU A 1 205 ? 1.826 23.118 11.541 1.00 86.75 205 GLU A O 1
ATOM 1752 N N . PHE A 1 206 ? 2.899 21.304 12.307 1.00 88.69 206 PHE A N 1
ATOM 1753 C CA . PHE A 1 206 ? 4.036 22.045 12.837 1.00 88.69 206 PHE A CA 1
ATOM 1754 C C . PHE A 1 206 ? 4.801 22.786 11.732 1.00 88.69 206 PHE A C 1
ATOM 1756 O O . PHE A 1 206 ? 5.106 23.970 11.877 1.00 88.69 206 PHE A O 1
ATOM 1763 N N . GLU A 1 207 ? 5.066 22.137 10.595 1.00 92.25 207 GLU A N 1
ATOM 1764 C CA . GLU A 1 207 ? 5.712 22.769 9.439 1.00 92.25 207 GLU A CA 1
ATOM 1765 C C . GLU A 1 207 ? 4.886 23.949 8.895 1.00 92.25 207 GLU A C 1
ATOM 1767 O O . GLU A 1 207 ? 5.458 24.991 8.555 1.00 92.25 207 GLU A O 1
ATOM 1772 N N . LYS A 1 208 ? 3.547 23.849 8.888 1.00 93.06 208 LYS A N 1
ATOM 1773 C CA . LYS A 1 208 ? 2.648 24.969 8.548 1.00 93.06 208 LYS A CA 1
ATOM 1774 C C . LYS A 1 208 ? 2.771 26.122 9.541 1.00 93.06 208 LYS A C 1
ATOM 1776 O O . LYS A 1 208 ? 2.866 27.269 9.106 1.00 93.06 208 LYS A O 1
ATOM 1781 N N . ILE A 1 209 ? 2.809 25.841 10.846 1.00 93.81 209 ILE A N 1
ATOM 1782 C CA . ILE A 1 209 ? 2.994 26.865 11.889 1.00 93.81 209 ILE A CA 1
ATOM 1783 C C . ILE A 1 209 ? 4.322 27.595 11.681 1.00 93.81 209 ILE A C 1
ATOM 1785 O O . ILE A 1 209 ? 4.344 28.824 11.628 1.00 93.81 209 ILE A O 1
ATOM 1789 N N . VAL A 1 210 ? 5.417 26.853 11.497 1.00 94.06 210 VAL A N 1
ATOM 1790 C CA . VAL A 1 210 ? 6.751 27.426 11.265 1.00 94.06 210 VAL A CA 1
ATOM 1791 C C . VAL A 1 210 ? 6.771 28.270 9.989 1.00 94.06 210 VAL A C 1
ATOM 1793 O O . VAL A 1 210 ? 7.293 29.385 9.989 1.00 94.06 210 VAL A O 1
ATOM 1796 N N . SER A 1 211 ? 6.172 27.778 8.902 1.00 94.12 211 SER A N 1
ATOM 1797 C CA . SER A 1 211 ? 6.082 28.520 7.642 1.00 94.12 211 SER A CA 1
ATOM 1798 C C . SER A 1 211 ? 5.268 29.809 7.788 1.00 94.12 211 SER A C 1
ATOM 1800 O O . SER A 1 211 ? 5.692 30.854 7.294 1.00 94.12 211 SER A O 1
ATOM 1802 N N . HIS A 1 212 ? 4.143 29.761 8.504 1.00 93.75 212 HIS A N 1
ATOM 1803 C CA . HIS A 1 212 ? 3.308 30.929 8.766 1.00 93.75 212 HIS A CA 1
ATOM 1804 C C . HIS A 1 212 ? 4.029 31.968 9.634 1.00 93.75 212 HIS A C 1
ATOM 1806 O O . HIS A 1 212 ? 4.032 33.151 9.300 1.00 93.75 212 HIS A O 1
ATOM 1812 N N . GLN A 1 213 ? 4.705 31.531 10.701 1.00 93.31 213 GLN A N 1
ATOM 1813 C CA . GLN A 1 213 ? 5.525 32.404 11.544 1.00 93.31 213 GLN A CA 1
ATOM 1814 C C . GLN A 1 213 ? 6.629 33.086 10.736 1.00 93.31 213 GLN A C 1
ATOM 1816 O O . GLN A 1 213 ? 6.803 34.300 10.836 1.00 93.31 213 GLN A O 1
ATOM 1821 N N . LYS A 1 214 ? 7.329 32.327 9.887 1.00 95.31 214 LYS A N 1
ATOM 1822 C CA . LYS A 1 214 ? 8.359 32.868 8.998 1.00 95.31 214 LYS A CA 1
ATOM 1823 C C . LYS A 1 214 ? 7.781 33.901 8.028 1.00 95.31 214 LYS A C 1
ATOM 1825 O O . LYS A 1 214 ? 8.353 34.974 7.874 1.00 95.31 214 LYS A O 1
ATOM 1830 N N . PHE A 1 215 ? 6.619 33.624 7.436 1.00 94.88 215 PHE A N 1
ATOM 1831 C CA . PHE A 1 215 ? 5.936 34.578 6.562 1.00 94.88 215 PHE A CA 1
ATOM 1832 C C . PHE A 1 215 ? 5.590 35.884 7.288 1.00 94.88 215 PHE A C 1
ATOM 1834 O O . PHE A 1 215 ? 5.871 36.957 6.753 1.00 94.88 215 PHE A O 1
ATOM 1841 N N . ILE A 1 216 ? 5.035 35.804 8.505 1.00 92.56 216 ILE A N 1
ATOM 1842 C CA . ILE A 1 216 ? 4.752 36.986 9.333 1.00 92.56 216 ILE A CA 1
ATOM 1843 C C . ILE A 1 216 ? 6.041 37.770 9.585 1.00 92.56 216 ILE A C 1
ATOM 1845 O O . ILE A 1 216 ? 6.065 38.975 9.347 1.00 92.56 216 ILE A O 1
ATOM 1849 N N . GLN A 1 217 ? 7.109 37.101 10.026 1.00 91.94 217 GLN A N 1
ATOM 1850 C CA . GLN A 1 217 ? 8.389 37.744 10.333 1.00 91.94 217 GLN A CA 1
ATOM 1851 C C . GLN A 1 217 ? 9.002 38.448 9.119 1.00 91.94 217 GLN A C 1
ATOM 1853 O O . GLN A 1 217 ? 9.468 39.575 9.244 1.00 91.94 217 GLN A O 1
ATOM 1858 N N . GLU A 1 218 ? 8.985 37.803 7.954 1.00 94.25 218 GLU A N 1
ATOM 1859 C CA . GLU A 1 218 ? 9.646 38.314 6.750 1.00 94.25 218 GLU A CA 1
ATOM 1860 C C . GLU A 1 218 ? 8.824 39.374 6.005 1.00 94.25 218 GLU A C 1
ATOM 1862 O O . GLU A 1 218 ? 9.408 40.206 5.318 1.00 94.25 218 GLU A O 1
ATOM 1867 N N . ASN A 1 219 ? 7.489 39.354 6.113 1.00 93.44 219 ASN A N 1
ATOM 1868 C CA . ASN A 1 219 ? 6.625 40.151 5.227 1.00 93.44 219 ASN A CA 1
ATOM 1869 C C . ASN A 1 219 ? 5.665 41.096 5.952 1.00 93.44 219 ASN A C 1
ATOM 1871 O O . ASN A 1 219 ? 5.208 42.064 5.352 1.00 93.44 219 ASN A O 1
ATOM 1875 N N . ILE A 1 220 ? 5.304 40.808 7.204 1.00 91.88 220 ILE A N 1
ATOM 1876 C CA . ILE A 1 220 ? 4.226 41.525 7.904 1.00 91.88 220 ILE A CA 1
ATOM 1877 C C . ILE A 1 220 ? 4.751 42.273 9.130 1.00 91.88 220 ILE A C 1
ATOM 1879 O O . ILE A 1 220 ? 4.234 43.337 9.463 1.00 91.88 220 ILE A O 1
ATOM 1883 N N . LEU A 1 221 ? 5.775 41.740 9.798 1.00 91.50 221 LEU A N 1
ATOM 1884 C CA . LEU A 1 221 ? 6.245 42.229 11.090 1.00 91.50 221 LEU A CA 1
ATOM 1885 C C . LEU A 1 221 ? 6.602 43.717 11.060 1.00 91.50 221 LEU A C 1
ATOM 1887 O O . LEU A 1 221 ? 6.196 44.450 11.954 1.00 91.50 221 LEU A O 1
ATOM 1891 N N . GLU A 1 222 ? 7.303 44.180 10.024 1.00 89.31 222 GLU A N 1
ATOM 1892 C CA . GLU A 1 222 ? 7.682 45.591 9.904 1.00 89.31 222 GLU A CA 1
ATOM 1893 C C . GLU A 1 222 ? 6.458 46.513 9.779 1.00 89.31 222 GLU A C 1
ATOM 1895 O O . GLU A 1 222 ? 6.378 47.538 10.456 1.00 89.31 222 GLU A O 1
ATOM 1900 N N . GLU A 1 223 ? 5.475 46.139 8.959 1.00 89.81 223 GLU A N 1
ATOM 1901 C CA . GLU A 1 223 ? 4.247 46.919 8.777 1.00 89.81 223 GLU A CA 1
ATOM 1902 C C . GLU A 1 223 ? 3.372 46.908 10.034 1.00 89.81 223 GLU A C 1
ATOM 1904 O O . GLU A 1 223 ? 2.822 47.946 10.410 1.00 89.81 223 GLU A O 1
ATOM 1909 N N . LEU A 1 224 ? 3.305 45.769 10.736 1.00 86.44 224 LEU A N 1
ATOM 1910 C CA . LEU A 1 224 ? 2.668 45.698 12.049 1.00 86.44 224 LEU A CA 1
ATOM 1911 C C . LEU A 1 224 ? 3.355 46.644 13.025 1.00 86.44 224 LEU A C 1
ATOM 1913 O O . LEU A 1 224 ? 2.671 47.481 13.596 1.00 86.44 224 LEU A O 1
ATOM 1917 N N . VAL A 1 225 ? 4.682 46.588 13.168 1.00 86.19 225 VAL A N 1
ATOM 1918 C CA . VAL A 1 225 ? 5.426 47.480 14.072 1.00 86.19 225 VAL A CA 1
ATOM 1919 C C . VAL A 1 225 ? 5.199 48.950 13.710 1.00 86.19 225 VAL A C 1
ATOM 1921 O O . VAL A 1 225 ? 4.927 49.747 14.603 1.00 86.19 225 VAL A O 1
ATOM 1924 N N . LYS A 1 226 ? 5.224 49.329 12.424 1.00 87.06 226 LYS A N 1
ATOM 1925 C CA . LYS A 1 226 ? 4.944 50.711 11.984 1.00 87.06 226 LYS A CA 1
ATOM 1926 C C . LYS A 1 226 ? 3.542 51.178 12.363 1.00 87.06 226 LYS A C 1
ATOM 1928 O O . LYS A 1 226 ? 3.386 52.295 12.854 1.00 87.06 226 LYS A O 1
ATOM 1933 N N . ALA A 1 227 ? 2.526 50.353 12.120 1.00 85.62 227 ALA A N 1
ATOM 1934 C CA . ALA A 1 227 ? 1.147 50.676 12.472 1.00 85.62 227 ALA A CA 1
ATOM 1935 C C . ALA A 1 227 ? 0.962 50.734 13.996 1.00 85.62 227 ALA A C 1
ATOM 1937 O O . ALA A 1 227 ? 0.282 51.620 14.519 1.00 85.62 227 ALA A O 1
ATOM 1938 N N . TYR A 1 228 ? 1.602 49.806 14.703 1.00 80.44 228 TYR A N 1
ATOM 1939 C CA . TYR A 1 228 ? 1.480 49.632 16.138 1.00 80.44 228 TYR A CA 1
ATOM 1940 C C . TYR A 1 228 ? 2.174 50.757 16.917 1.00 80.44 228 TYR A C 1
ATOM 1942 O O . TYR A 1 228 ? 1.567 51.321 17.827 1.00 80.44 228 TYR A O 1
ATOM 1950 N N . MET A 1 229 ? 3.371 51.155 16.476 1.00 82.88 229 MET A N 1
ATOM 1951 C CA . MET A 1 229 ? 4.191 52.249 17.017 1.00 82.88 229 MET A CA 1
ATOM 1952 C C . MET A 1 229 ? 3.902 53.604 16.352 1.00 82.88 229 MET A C 1
ATOM 1954 O O . MET A 1 229 ? 4.685 54.549 16.469 1.00 82.88 229 MET A O 1
ATOM 1958 N N . HIS A 1 230 ? 2.796 53.731 15.613 1.00 87.56 230 HIS A N 1
ATOM 1959 C CA . HIS A 1 230 ? 2.488 54.968 14.908 1.00 87.56 230 HIS A CA 1
ATOM 1960 C C . HIS A 1 230 ? 2.259 56.123 15.912 1.00 87.56 230 HIS A C 1
ATOM 1962 O O . HIS A 1 230 ? 1.413 55.988 16.803 1.00 87.56 230 HIS A O 1
ATOM 1968 N N . PRO A 1 231 ? 2.891 57.306 15.748 1.00 88.75 231 PRO A N 1
ATOM 1969 C CA . PRO A 1 231 ? 2.844 58.390 16.739 1.00 88.75 231 PRO A CA 1
ATOM 1970 C C . PRO A 1 231 ? 1.434 58.824 17.156 1.00 88.75 231 PRO A C 1
ATOM 1972 O O . PRO A 1 231 ? 1.194 59.096 18.325 1.00 88.75 231 PRO A O 1
ATOM 1975 N N . LYS A 1 232 ? 0.468 58.833 16.224 1.00 91.31 232 LYS A N 1
ATOM 1976 C CA . LYS A 1 232 ? -0.940 59.155 16.544 1.00 91.31 232 LYS A CA 1
ATOM 1977 C C . LYS A 1 232 ? -1.560 58.200 17.569 1.00 91.31 232 LYS A C 1
ATOM 1979 O O . LYS A 1 232 ? -2.368 58.636 18.379 1.00 91.31 232 LYS A O 1
ATOM 1984 N N . ARG A 1 233 ? -1.210 56.912 17.515 1.00 85.00 233 ARG A N 1
ATOM 1985 C CA . ARG A 1 233 ? -1.721 55.909 18.452 1.00 85.00 233 ARG A CA 1
ATOM 1986 C C . ARG A 1 233 ? -1.067 56.069 19.820 1.00 85.00 233 ARG A C 1
ATOM 1988 O O . ARG A 1 233 ? -1.772 56.028 20.817 1.00 85.00 233 ARG A O 1
ATOM 1995 N N . ILE A 1 234 ? 0.242 56.323 19.845 1.00 85.88 234 ILE A N 1
ATOM 1996 C CA . ILE A 1 234 ? 0.987 56.604 21.079 1.00 85.88 234 ILE A CA 1
ATOM 1997 C C . ILE A 1 234 ? 0.398 57.832 21.783 1.00 85.88 234 ILE A C 1
ATOM 1999 O O . ILE A 1 234 ? 0.042 57.748 22.951 1.00 85.88 234 ILE A O 1
ATOM 2003 N N . VAL A 1 235 ? 0.200 58.942 21.062 1.00 88.75 235 VAL A N 1
ATOM 2004 C CA . VAL A 1 235 ? -0.411 60.164 21.618 1.00 88.75 235 VAL A CA 1
ATOM 2005 C C . VAL A 1 235 ? -1.810 59.892 22.176 1.00 88.75 235 VAL A C 1
ATOM 2007 O O . VAL A 1 235 ? -2.102 60.302 23.290 1.00 88.75 235 VAL A O 1
ATOM 2010 N N . MET A 1 236 ? -2.646 59.135 21.458 1.00 88.69 236 MET A N 1
ATOM 2011 C CA . MET A 1 236 ? -3.976 58.758 21.947 1.00 88.69 236 MET A CA 1
ATOM 2012 C C . MET A 1 236 ? -3.923 57.971 23.268 1.00 88.69 236 MET A C 1
ATOM 2014 O O . MET A 1 236 ? -4.743 58.217 24.147 1.00 88.69 236 MET A O 1
ATOM 2018 N N . LEU A 1 237 ? -2.979 57.034 23.425 1.00 86.50 237 LEU A N 1
ATOM 2019 C CA . LEU A 1 237 ? -2.816 56.275 24.672 1.00 86.50 237 LEU A CA 1
ATOM 2020 C C . LEU A 1 237 ? -2.346 57.176 25.824 1.00 86.50 237 LEU A C 1
ATOM 2022 O O . LEU A 1 237 ? -2.866 57.070 26.933 1.00 86.50 237 LEU A O 1
ATOM 2026 N N . LEU A 1 238 ? -1.431 58.108 25.555 1.00 87.06 238 LEU A N 1
ATOM 2027 C CA . LEU A 1 238 ? -0.996 59.098 26.544 1.00 87.06 238 LEU A CA 1
ATOM 2028 C C . LEU A 1 238 ? -2.154 60.008 26.986 1.00 87.06 238 LEU A C 1
ATOM 2030 O O . LEU A 1 238 ? -2.333 60.240 28.179 1.00 87.06 238 LEU A O 1
ATOM 2034 N N . ASP A 1 239 ? -2.994 60.456 26.048 1.00 92.69 239 ASP A N 1
ATOM 2035 C CA . ASP A 1 239 ? -4.175 61.285 26.338 1.00 92.69 239 ASP A CA 1
ATOM 2036 C C . ASP A 1 239 ? -5.237 60.536 27.166 1.00 92.69 239 ASP A C 1
ATOM 2038 O O . ASP A 1 239 ? -5.993 61.151 27.920 1.00 92.69 239 ASP A O 1
ATOM 2042 N N . MET A 1 240 ? -5.287 59.203 27.065 1.00 89.81 240 MET A N 1
ATOM 2043 C CA . MET A 1 240 ? -6.130 58.345 27.909 1.00 89.81 240 MET A CA 1
ATOM 2044 C C . MET A 1 240 ? -5.581 58.167 29.336 1.00 89.81 240 MET A C 1
ATOM 2046 O O . MET A 1 240 ? -6.238 57.530 30.160 1.00 89.81 240 MET A O 1
ATOM 2050 N N . GLY A 1 241 ? -4.417 58.747 29.645 1.00 87.69 241 GLY A N 1
ATOM 2051 C CA . GLY A 1 241 ? -3.805 58.733 30.973 1.00 87.69 241 GLY A CA 1
ATOM 2052 C C . GLY A 1 241 ? -2.857 57.561 31.223 1.00 87.69 241 GLY A C 1
ATOM 2053 O O . GLY A 1 241 ? -2.509 57.319 32.377 1.00 87.69 241 GLY A O 1
ATOM 2054 N N . TYR A 1 242 ? -2.442 56.833 30.182 1.00 86.62 242 TYR A N 1
ATOM 2055 C CA . TYR A 1 242 ? -1.382 55.834 30.311 1.00 86.62 242 TYR A CA 1
ATOM 2056 C C . TYR A 1 242 ? -0.010 56.513 30.371 1.00 86.62 242 TYR A C 1
ATOM 2058 O O . TYR A 1 242 ? 0.272 57.439 29.610 1.00 86.62 242 TYR A O 1
ATOM 2066 N N . GLU A 1 243 ? 0.857 56.048 31.267 1.00 83.81 243 GLU A N 1
ATOM 2067 C CA . GLU A 1 243 ? 2.242 56.517 31.360 1.00 83.81 243 GLU A CA 1
ATOM 2068 C C . GLU A 1 243 ? 3.107 55.854 30.282 1.00 83.81 243 GLU A C 1
ATOM 2070 O O . GLU A 1 243 ? 2.869 54.702 29.927 1.00 83.81 243 GLU A O 1
ATOM 2075 N N . ILE A 1 244 ? 4.132 56.558 29.779 1.00 78.50 244 ILE A N 1
ATOM 2076 C CA . ILE A 1 244 ? 5.041 56.045 28.732 1.00 78.50 244 ILE A CA 1
ATOM 2077 C C . ILE A 1 244 ? 5.646 54.693 29.123 1.00 78.50 244 ILE A C 1
ATOM 2079 O O . ILE A 1 244 ? 5.734 53.798 28.292 1.00 78.50 244 ILE A O 1
ATOM 2083 N N . GLU A 1 245 ? 6.022 54.539 30.389 1.00 77.50 245 GLU A N 1
ATOM 2084 C CA . GLU A 1 245 ? 6.633 53.323 30.938 1.00 77.50 245 GLU A CA 1
ATOM 2085 C C . GLU A 1 245 ? 5.639 52.157 31.040 1.00 77.50 245 GLU A C 1
ATOM 2087 O O . GLU A 1 245 ? 6.046 51.002 31.009 1.00 77.50 245 GLU A O 1
ATOM 2092 N N . ALA A 1 246 ? 4.337 52.452 31.104 1.00 75.19 246 ALA A N 1
ATOM 2093 C CA . ALA A 1 246 ? 3.267 51.459 31.077 1.00 75.19 246 ALA A CA 1
ATOM 2094 C C . ALA A 1 246 ? 2.817 51.116 29.648 1.00 75.19 246 ALA A C 1
ATOM 2096 O O . ALA A 1 246 ? 2.026 50.191 29.460 1.00 75.19 246 ALA A O 1
ATOM 2097 N N . LEU A 1 247 ? 3.289 51.849 28.629 1.00 70.31 247 LEU A N 1
ATOM 2098 C CA . LEU A 1 247 ? 2.943 51.547 27.243 1.00 70.31 247 LEU A CA 1
ATOM 2099 C C . LEU A 1 247 ? 3.548 50.215 26.804 1.00 70.31 247 LEU A C 1
ATOM 2101 O O . LEU A 1 247 ? 2.864 49.511 26.078 1.00 70.31 247 LEU A O 1
ATOM 2105 N N . ASP A 1 248 ? 4.737 49.835 27.281 1.00 69.62 248 ASP A N 1
ATOM 2106 C CA . ASP A 1 248 ? 5.387 48.554 26.946 1.00 69.62 248 ASP A CA 1
ATOM 2107 C C . ASP A 1 248 ? 4.580 47.319 27.404 1.00 69.62 248 ASP A C 1
ATOM 2109 O O . ASP A 1 248 ? 4.714 46.252 26.814 1.00 69.62 248 ASP A O 1
ATOM 2113 N N . ASP A 1 249 ? 3.719 47.461 28.419 1.00 69.00 249 ASP A N 1
ATOM 2114 C CA . ASP A 1 249 ? 2.871 46.374 28.940 1.00 69.00 249 ASP A CA 1
ATOM 2115 C C . ASP A 1 249 ? 1.496 46.289 28.244 1.00 69.00 249 ASP A C 1
ATOM 2117 O O . ASP A 1 249 ? 0.796 45.277 28.335 1.00 69.00 249 ASP A O 1
ATOM 2121 N N . ILE A 1 250 ? 1.075 47.370 27.579 1.00 64.50 250 ILE A N 1
ATOM 2122 C CA . ILE A 1 250 ? -0.229 47.498 26.897 1.00 64.50 250 ILE A CA 1
ATOM 2123 C C . ILE A 1 250 ? -0.055 47.390 25.371 1.00 64.50 250 ILE A C 1
ATOM 2125 O O . ILE A 1 250 ? -1.026 47.173 24.636 1.00 64.50 250 ILE A O 1
ATOM 2129 N N . MET A 1 251 ? 1.184 47.547 24.899 1.00 61.75 251 MET A N 1
ATOM 2130 C CA . MET A 1 251 ? 1.630 47.389 23.523 1.00 61.75 251 MET A CA 1
ATOM 2131 C C . MET A 1 251 ? 2.123 45.961 23.273 1.00 61.75 251 MET A C 1
ATOM 2133 O O . MET A 1 251 ? 1.514 45.306 22.399 1.00 61.75 251 MET A O 1
#

pLDDT: mean 92.22, std 7.46, range [56.12, 98.44]

Sequence (251 aa):
MEKNWNQYYLKFILNNNDKPWDFDCLSKNPNTTWEIVQANPDKNWNWIWLSKNPSITWEIVEANPDKPWNWFGLSMNPSITWQNIEANHDKPWNWDWLSKNPSITLEIVQANPDKSWNWGYLSFNRSITWKNIESNLDKPWNWFGLSQNPNITWEIVEANPDKPWDWDNLSLNESITFAIVEANPNKPFNWCSLSKNKFPKEKEEFEKIVSHQKFIQENILEELVKAYMHPKRIVMLLDMGYEIEALDDIM

Radius of gyration: 28.38 Å; chains: 1; bounding box: 56×80×56 Å

Secondary structure (DSSP, 8-state):
-HHHHHHHHHHHHHHTTTS---HHHHHH-TT--HHHHHH-TTS---HHHHHH-TTS-HHHHHH-TTS---HHHHHT-TT--HHHHHHTTTS---HHHHHH-TT--HHHHHH-TTS---HHHHTT-TT--HHHHHTTTTS---HHHHHT-TTS-HHHHHH-TTS---HHHHTTSTT--HHHHHH-TTS---HHHHTT---HHHHHHHHHHHHHHHHIIIIIHHHHHHHHT-HHHHHHHHHTT--HHHHHHH-